Protein AF-A0A948DDU8-F1 (afdb_monomer_lite)

Sequence (267 aa):
MRKRMVPAMVVLLLLLLGVTWVLAGCGSTTSNKTISDAAEKQIAAANAALEDAKAKGVQVSEDDTKLITTAQGELDSAPVQALIDATIATARIEDDVKDAFAVAQGTYNTALGAAKTVIAAAPAGTDLVQANQSVANAEAKATAAKTIPDWYNATDGPIYWANLAAQQAASAANARAVALGQQQGVAQEAKAMSGYIGQVISGIDTWLKGKNYDPSTFTVGVTKVSQDGSTITAVAAPSQPMPGQPQVFTFIFTYKNGQFVITSSPQ

Secondary structure (DSSP, 8-state):
----PPPHHHHHHHHHHHHTSSS----HHHHHHHHHHHHHHHHHHHHHHHHHHHHTTPPPPHHHHHHHHHHHHHTTT-HHHHHHHHHHHHHHHHHHHHHHHHHHHHHHHHHHHHHHHHHHHSPTT---HHHHHHHHHHHHHHHH--SHHHHH-TTTSHHHHHHHHHHHHHHHHHHHHHHTT--SSTHHHHHHHHHHHHHHHHHHHHHHHHTT--GGGEEEEEEEE-TTSSEEEEEEEESS--TTS-SSEEEEEEEETTEEEEEE---

pLDDT: mean 73.28, std 17.52, range [26.73, 98.25]

Foldseek 3Di:
DPPPDPPVVLVVVVCVVVVPPPPDDDDPPVVLVVLLVLLVVLLVLLVVLVVVCVVQVFDDDPVLVVLSVVLVVCSNPPSVSSSSSSSSSNVRSVVSSVVLLVVLVLLLVQLLVLLVVLLVPADPPQDLPQLVVLSVQLVVQNVVRDHSCSSVVCPRHSSNSSNVSSLSSLVSSLVVCVVVVVPDDSVLLSVVVVVQVVQVLVQVCVVCVVVVHHLVQWDKAWRDADPVRQKTKMKIAGVDDDPPDDRIWIFIWGDDPSHTDGPDGTD

Radius of gyration: 25.45 Å; chains: 1; bounding box: 53×36×84 Å

Structure (mmCIF, N/CA/C/O backbone):
data_AF-A0A948DDU8-F1
#
_entry.id   AF-A0A948DDU8-F1
#
loop_
_atom_site.group_PDB
_atom_site.id
_atom_site.type_symbol
_atom_site.label_atom_id
_atom_site.label_alt_id
_atom_site.label_comp_id
_atom_site.label_asym_id
_atom_site.label_entity_id
_atom_site.label_seq_id
_atom_site.pdbx_PDB_ins_code
_atom_site.Cartn_x
_atom_site.Cartn_y
_atom_site.Cartn_z
_atom_site.occupancy
_atom_site.B_iso_or_equiv
_atom_site.auth_seq_id
_atom_site.auth_comp_id
_atom_site.auth_asym_id
_atom_site.auth_atom_id
_atom_site.pdbx_PDB_model_num
ATOM 1 N N . MET A 1 1 ? -3.396 -18.156 8.099 1.00 26.73 1 MET A N 1
ATOM 2 C CA . MET A 1 1 ? -3.987 -17.630 9.351 1.00 26.73 1 MET A CA 1
ATOM 3 C C . MET A 1 1 ? -2.865 -17.314 10.336 1.00 26.73 1 MET A C 1
ATOM 5 O O . MET A 1 1 ? -2.346 -18.224 10.970 1.00 26.73 1 MET A O 1
ATOM 9 N N . ARG A 1 2 ? -2.407 -16.057 10.409 1.00 27.36 2 ARG A N 1
ATOM 10 C CA . ARG A 1 2 ? -1.474 -15.644 11.470 1.00 27.36 2 ARG A CA 1
ATOM 11 C C . ARG A 1 2 ? -2.282 -15.475 12.758 1.00 27.36 2 ARG A C 1
ATOM 13 O O . ARG A 1 2 ? -3.314 -14.812 12.738 1.00 27.36 2 ARG A O 1
ATOM 20 N N . LYS A 1 3 ? -1.844 -16.111 13.849 1.00 27.34 3 LYS A N 1
ATOM 21 C CA . LYS A 1 3 ? -2.410 -15.910 15.191 1.00 27.34 3 LYS A CA 1
ATOM 22 C C . LYS A 1 3 ? -2.283 -14.424 15.538 1.00 27.34 3 LYS A C 1
ATOM 24 O O . LYS A 1 3 ? -1.175 -13.953 15.773 1.00 27.34 3 LYS A O 1
ATOM 29 N N . ARG A 1 4 ? -3.410 -13.707 15.543 1.00 38.66 4 ARG A N 1
ATOM 30 C CA . ARG A 1 4 ? -3.515 -12.337 16.054 1.00 38.66 4 ARG A CA 1
ATOM 31 C C . ARG A 1 4 ? -3.328 -12.415 17.573 1.00 38.66 4 ARG A C 1
ATOM 33 O O . ARG A 1 4 ? -4.229 -12.848 18.287 1.00 38.66 4 ARG A O 1
ATOM 40 N N . MET A 1 5 ? -2.117 -12.136 18.053 1.00 35.06 5 MET A N 1
ATOM 41 C CA . MET A 1 5 ? -1.844 -12.043 19.488 1.00 35.06 5 MET A CA 1
ATOM 42 C C . MET A 1 5 ? -2.395 -10.707 19.970 1.00 35.06 5 MET A C 1
ATOM 44 O O . MET A 1 5 ? -1.985 -9.667 19.467 1.00 35.06 5 MET A O 1
ATOM 48 N N . VAL A 1 6 ? -3.319 -10.741 20.931 1.00 40.69 6 VAL A N 1
ATOM 49 C CA . VAL A 1 6 ? -3.722 -9.544 21.677 1.00 40.69 6 VAL A CA 1
ATOM 50 C C . VAL A 1 6 ? -2.438 -8.918 22.243 1.00 40.69 6 VAL A C 1
ATOM 52 O O . VAL A 1 6 ? -1.716 -9.614 22.967 1.00 40.69 6 VAL A O 1
ATOM 55 N N . PRO A 1 7 ? -2.091 -7.666 21.890 1.00 38.22 7 PRO A N 1
ATOM 56 C CA . PRO A 1 7 ? -0.850 -7.062 22.345 1.00 38.22 7 PRO A CA 1
ATOM 57 C C . PRO A 1 7 ? -0.862 -6.996 23.873 1.00 38.22 7 PRO A C 1
ATOM 59 O O . PRO A 1 7 ? -1.861 -6.600 24.472 1.00 38.22 7 PRO A O 1
ATOM 62 N N . ALA A 1 8 ? 0.256 -7.335 24.519 1.00 37.97 8 ALA A N 1
ATOM 63 C CA . ALA A 1 8 ? 0.416 -7.281 25.977 1.00 37.97 8 ALA A CA 1
ATOM 64 C C . ALA A 1 8 ? 0.063 -5.904 26.595 1.00 37.97 8 ALA A C 1
ATOM 66 O O . ALA A 1 8 ? -0.205 -5.815 27.791 1.00 37.97 8 ALA A O 1
ATOM 67 N N . MET A 1 9 ? -0.014 -4.844 25.778 1.00 37.00 9 MET A N 1
ATOM 68 C CA . MET A 1 9 ? -0.553 -3.534 26.157 1.00 37.00 9 MET A CA 1
ATOM 69 C C . MET A 1 9 ? -2.030 -3.558 26.576 1.00 37.00 9 MET A C 1
ATOM 71 O O . MET A 1 9 ? -2.381 -2.825 27.493 1.00 37.00 9 MET A O 1
ATOM 75 N N . VAL A 1 10 ? -2.884 -4.396 25.977 1.00 45.81 10 VAL A N 1
ATOM 76 C CA . VAL A 1 10 ? -4.318 -4.491 26.331 1.00 45.81 10 VAL A CA 1
ATOM 77 C C . VAL A 1 10 ? -4.485 -5.030 27.754 1.00 45.81 10 VAL A C 1
ATOM 79 O O . VAL A 1 10 ? -5.278 -4.513 28.535 1.00 45.81 10 VAL A O 1
ATOM 82 N N . VAL A 1 11 ? -3.662 -6.015 28.131 1.00 45.28 11 VAL A N 1
ATOM 83 C CA . VAL A 1 11 ? -3.620 -6.569 29.494 1.00 45.28 11 VAL A CA 1
ATOM 84 C C . VAL A 1 11 ? -3.057 -5.545 30.484 1.00 45.28 11 VAL A C 1
ATOM 86 O O . VAL A 1 11 ? -3.557 -5.432 31.600 1.00 45.28 11 VAL A O 1
ATOM 89 N N . LEU A 1 12 ? -2.055 -4.758 30.076 1.00 39.69 12 LEU A N 1
ATOM 90 C CA . LEU A 1 12 ? -1.460 -3.720 30.920 1.00 39.69 12 LEU A CA 1
ATOM 91 C C . LEU A 1 12 ? -2.404 -2.523 31.140 1.00 39.69 12 LEU A C 1
ATOM 93 O O . LEU A 1 12 ? -2.444 -1.994 32.247 1.00 39.69 12 LEU A O 1
ATOM 97 N N . LEU A 1 13 ? -3.190 -2.122 30.133 1.00 43.53 13 LEU A N 1
ATOM 98 C CA . LEU A 1 13 ? -4.187 -1.051 30.250 1.00 43.53 13 LEU A CA 1
ATOM 99 C C . LEU A 1 13 ? -5.347 -1.471 31.169 1.00 43.53 13 LEU A C 1
ATOM 101 O O . LEU A 1 13 ? -5.749 -0.702 32.040 1.00 43.53 13 LEU A O 1
ATOM 105 N N . LEU A 1 14 ? -5.815 -2.719 31.038 1.00 48.38 14 LEU A N 1
ATOM 106 C CA . LEU A 1 14 ? -6.812 -3.320 31.934 1.00 48.38 14 LEU A CA 1
ATOM 107 C C . LEU A 1 14 ? -6.287 -3.451 33.376 1.00 48.38 14 LEU A C 1
ATOM 109 O O . LEU A 1 14 ? -7.030 -3.200 34.322 1.00 48.38 14 LEU A O 1
ATOM 113 N N . LEU A 1 15 ? -5.002 -3.775 33.563 1.00 43.66 15 LEU A N 1
ATOM 114 C CA . LEU A 1 15 ? -4.364 -3.810 34.886 1.00 43.66 15 LEU A CA 1
ATOM 115 C C . LEU A 1 15 ? -4.169 -2.406 35.480 1.00 43.66 15 LEU A C 1
ATOM 117 O O . LEU A 1 15 ? -4.433 -2.209 36.660 1.00 43.66 15 LEU A O 1
ATOM 121 N N . LEU A 1 16 ? -3.763 -1.408 34.695 1.00 42.34 16 LEU A N 1
ATOM 122 C CA . LEU A 1 16 ? -3.584 -0.032 35.183 1.00 42.34 16 LEU A CA 1
ATOM 123 C C . LEU A 1 16 ? -4.918 0.633 35.559 1.00 42.34 16 LEU A C 1
ATOM 125 O O . LEU A 1 16 ? -4.980 1.365 36.550 1.00 42.34 16 LEU A O 1
ATOM 129 N N . LEU A 1 17 ? -5.992 0.328 34.825 1.00 48.03 17 LEU A N 1
ATOM 130 C CA . LEU A 1 17 ? -7.351 0.758 35.164 1.00 48.03 17 LEU A CA 1
ATOM 131 C C . LEU A 1 17 ? -7.960 -0.059 36.319 1.00 48.03 17 LEU A C 1
ATOM 133 O O . LEU A 1 17 ? -8.777 0.476 37.058 1.00 48.03 17 LEU A O 1
ATOM 137 N N . GLY A 1 18 ? -7.544 -1.313 36.529 1.00 40.38 18 GLY A N 1
ATOM 138 C CA . GLY A 1 18 ? -8.016 -2.153 37.639 1.00 40.38 18 GLY A CA 1
ATOM 139 C C . GLY A 1 18 ? -7.301 -1.931 38.982 1.00 40.38 18 GLY A C 1
ATOM 140 O O . GLY A 1 18 ? -7.908 -2.105 40.037 1.00 40.38 18 GLY A O 1
ATOM 141 N N . VAL A 1 19 ? -6.023 -1.530 38.984 1.00 41.72 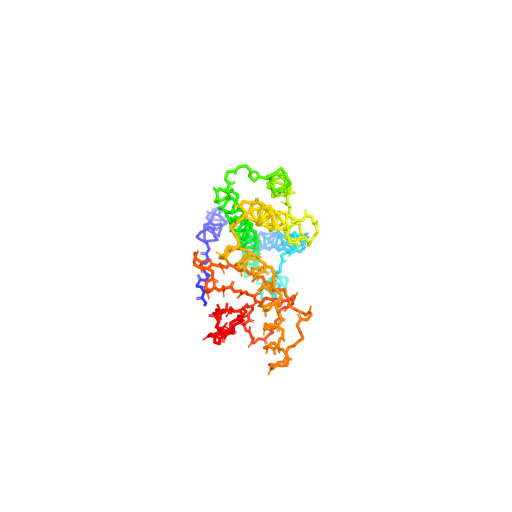19 VAL A N 1
ATOM 142 C CA . VAL A 1 19 ? -5.181 -1.505 40.204 1.00 41.72 19 VAL A CA 1
ATOM 143 C C . VAL A 1 19 ? -5.312 -0.204 41.016 1.00 41.72 19 VAL A C 1
ATOM 145 O O . VAL A 1 19 ? -4.942 -0.171 42.187 1.00 41.72 19 VAL A O 1
ATOM 148 N N . THR A 1 20 ? -5.910 0.858 40.469 1.00 42.50 20 THR A N 1
ATOM 149 C CA . THR A 1 20 ? -6.100 2.129 41.202 1.00 42.50 20 THR A CA 1
ATOM 150 C C . THR A 1 20 ? -7.362 2.193 42.081 1.00 42.50 20 THR A C 1
ATOM 152 O O . THR A 1 20 ? -7.519 3.161 42.820 1.00 42.50 20 THR A O 1
ATOM 155 N N . TRP A 1 21 ? -8.233 1.172 42.088 1.00 46.84 21 TRP A N 1
ATOM 156 C CA . TRP A 1 21 ? -9.603 1.307 42.629 1.00 46.84 21 TRP A CA 1
ATOM 157 C C . TRP A 1 21 ? -9.976 0.410 43.822 1.00 46.84 21 TRP A C 1
ATOM 159 O O . TRP A 1 21 ? -11.151 0.318 44.168 1.00 46.84 21 TRP A O 1
ATOM 169 N N . VAL A 1 22 ? -9.014 -0.225 44.504 1.00 39.38 22 VAL A N 1
ATOM 170 C CA . VAL A 1 22 ? -9.314 -1.108 45.661 1.00 39.38 22 VAL A CA 1
ATOM 171 C C . VAL A 1 22 ? -9.246 -0.387 47.025 1.00 39.38 22 VAL A C 1
ATOM 173 O O . VAL A 1 22 ? -9.534 -0.980 48.059 1.00 39.38 22 VAL A O 1
ATOM 176 N N . LEU A 1 23 ? -8.944 0.916 47.076 1.00 38.81 23 LEU A N 1
ATOM 177 C CA . LEU A 1 23 ? -8.782 1.656 48.341 1.00 38.81 23 LEU A CA 1
ATOM 178 C C . LEU A 1 23 ? -9.748 2.841 48.490 1.00 38.81 23 LEU A C 1
ATOM 180 O O . LEU A 1 23 ? -9.325 3.967 48.715 1.00 38.81 23 LEU A O 1
ATOM 184 N N . ALA A 1 24 ? -11.056 2.590 48.414 1.00 42.16 24 ALA A N 1
ATOM 185 C CA . ALA A 1 24 ? -12.055 3.404 49.114 1.00 42.16 24 ALA A CA 1
ATOM 186 C C . ALA A 1 24 ? -13.378 2.633 49.215 1.00 42.16 24 ALA A C 1
ATOM 188 O O . ALA A 1 24 ? -14.148 2.548 48.262 1.00 42.16 24 ALA A O 1
ATOM 189 N N . GLY A 1 25 ? -13.642 2.048 50.384 1.00 40.66 25 GLY A N 1
ATOM 190 C CA . GLY A 1 25 ? -14.919 1.412 50.680 1.00 40.66 25 GLY A CA 1
ATOM 191 C C . GLY A 1 25 ? -16.038 2.447 50.760 1.00 40.66 25 GLY A C 1
ATOM 192 O O . GLY A 1 25 ? -16.204 3.069 51.801 1.00 40.66 25 GLY A O 1
ATOM 193 N N . CYS A 1 26 ? -16.786 2.621 49.666 1.00 36.28 26 CYS A N 1
ATOM 194 C CA . CYS A 1 26 ? -18.165 3.119 49.623 1.00 36.28 26 CYS A CA 1
ATOM 195 C C . CYS A 1 26 ? -18.774 2.889 48.221 1.00 36.28 26 CYS A C 1
ATOM 197 O O . CYS A 1 26 ? -18.406 3.560 47.264 1.00 36.28 26 CYS A O 1
ATOM 199 N N . GLY A 1 27 ? -19.762 1.988 48.135 1.00 40.16 27 GLY A N 1
ATOM 200 C CA . GLY A 1 27 ? -20.816 1.994 47.111 1.00 40.16 27 GLY A CA 1
ATOM 201 C C . GLY A 1 27 ? -20.507 1.294 45.783 1.00 40.16 27 GLY A C 1
ATOM 202 O O . GLY A 1 27 ? -19.929 1.886 44.877 1.00 40.16 27 GLY A O 1
ATOM 203 N N . SER A 1 28 ? -21.034 0.079 45.607 1.00 49.81 28 SER A N 1
ATOM 204 C CA . SER A 1 28 ? -21.090 -0.645 44.322 1.00 49.81 28 SER A CA 1
ATOM 205 C C . SER A 1 28 ? -21.689 0.180 43.169 1.00 49.81 28 SER A C 1
ATOM 207 O O . SER A 1 28 ? -21.378 -0.063 42.005 1.00 49.81 28 SER A O 1
ATOM 209 N N . THR A 1 29 ? -22.500 1.193 43.476 1.00 50.84 29 THR A N 1
ATOM 210 C CA . THR A 1 29 ? -23.097 2.132 42.518 1.00 50.84 29 THR A CA 1
ATOM 211 C C . THR A 1 29 ? -22.090 3.120 41.920 1.00 50.84 29 THR A C 1
ATOM 213 O O . THR A 1 29 ? -22.189 3.444 40.739 1.00 50.84 29 THR A O 1
ATOM 216 N N . THR A 1 30 ? -21.102 3.578 42.696 1.00 53.19 30 THR A N 1
ATOM 217 C CA . THR A 1 30 ? -20.062 4.506 42.218 1.00 53.19 30 THR A CA 1
ATOM 218 C C . THR A 1 30 ? -19.080 3.777 41.306 1.00 53.19 30 THR A C 1
ATOM 220 O O . THR A 1 30 ? -18.740 4.282 40.243 1.00 53.19 30 THR A O 1
ATOM 223 N N . SER A 1 31 ? -18.691 2.549 41.667 1.00 59.47 31 SER A N 1
ATOM 224 C CA . SER A 1 31 ? -17.803 1.715 40.849 1.00 59.47 31 SER A CA 1
ATOM 225 C C . SER A 1 31 ? -18.418 1.353 39.496 1.00 59.47 31 SER A C 1
ATOM 227 O O . SER A 1 31 ? -17.723 1.406 38.487 1.00 59.47 31 SER A O 1
ATOM 229 N N . ASN A 1 32 ? -19.718 1.035 39.451 1.00 62.69 32 ASN A N 1
ATOM 230 C CA . ASN A 1 32 ? -20.383 0.682 38.194 1.00 62.69 32 ASN A CA 1
ATOM 231 C C . ASN A 1 32 ? -20.504 1.891 37.251 1.00 62.69 32 ASN A C 1
ATOM 233 O O . ASN A 1 32 ? -20.229 1.771 36.063 1.00 62.69 32 ASN A O 1
ATOM 237 N N . LYS A 1 33 ? -20.813 3.078 37.796 1.00 75.62 33 LYS A N 1
ATOM 238 C CA . LYS A 1 33 ? -20.852 4.331 37.028 1.00 75.62 33 LYS A CA 1
ATOM 239 C C . LYS A 1 33 ? -19.487 4.680 36.426 1.00 75.62 33 LYS A C 1
ATOM 241 O O . LYS A 1 33 ? -19.411 4.990 35.246 1.00 75.62 33 LYS A O 1
ATOM 246 N N . THR A 1 34 ? -18.408 4.551 37.198 1.00 80.56 34 THR A N 1
ATOM 247 C CA . THR A 1 34 ? -17.045 4.813 36.707 1.00 80.56 34 THR A CA 1
ATOM 248 C C . THR A 1 34 ? -16.636 3.871 35.568 1.00 80.56 34 THR A C 1
ATOM 250 O O . THR A 1 34 ? -15.960 4.298 34.634 1.00 80.56 34 THR A O 1
ATOM 253 N N . ILE A 1 35 ? -17.030 2.593 35.624 1.00 81.44 35 ILE A N 1
ATOM 254 C CA . ILE A 1 35 ? -16.730 1.627 34.554 1.00 81.44 35 ILE A CA 1
ATOM 255 C C . ILE A 1 35 ? -17.554 1.944 33.302 1.00 81.44 35 ILE A C 1
ATOM 257 O O . ILE A 1 35 ? -16.991 1.921 32.211 1.00 81.44 35 ILE A O 1
ATOM 261 N N . SER A 1 36 ? -18.837 2.290 33.443 1.00 85.31 36 SER A N 1
ATOM 262 C CA . SER A 1 36 ? -19.659 2.750 32.315 1.00 85.31 36 SER A CA 1
ATOM 263 C C . SER A 1 36 ? -19.072 4.002 31.654 1.00 85.31 36 SER A C 1
ATOM 265 O O . SER A 1 36 ? -18.931 4.018 30.436 1.00 85.31 36 SER A O 1
ATOM 267 N N . ASP A 1 37 ? -18.625 4.996 32.429 1.00 87.94 37 ASP A N 1
ATOM 268 C CA . ASP A 1 37 ? -17.991 6.209 31.886 1.00 87.94 37 ASP A CA 1
ATOM 269 C C . ASP A 1 37 ? -16.680 5.876 31.127 1.00 87.94 37 ASP A C 1
ATOM 271 O O . ASP A 1 37 ? -16.374 6.450 30.076 1.00 87.94 37 ASP A O 1
ATOM 275 N N . ALA A 1 38 ? -15.890 4.917 31.631 1.00 87.94 38 ALA A N 1
ATOM 276 C CA . ALA A 1 38 ? -14.683 4.440 30.953 1.00 87.94 38 ALA A CA 1
ATOM 277 C C . ALA A 1 38 ? -15.004 3.670 29.661 1.00 87.94 38 ALA A C 1
ATOM 279 O O . ALA A 1 38 ? -14.333 3.873 28.644 1.00 87.94 38 ALA A O 1
ATOM 280 N N . ALA A 1 39 ? -16.029 2.814 29.690 1.00 90.62 39 ALA A N 1
ATOM 281 C CA . ALA A 1 39 ? -16.516 2.078 28.529 1.00 90.62 39 ALA A CA 1
ATOM 282 C C . ALA A 1 39 ? -17.028 3.035 27.445 1.00 90.62 39 ALA A C 1
ATOM 284 O O . ALA A 1 39 ? -16.621 2.914 26.293 1.00 90.62 39 ALA A O 1
ATOM 285 N N . GLU A 1 40 ? -17.827 4.040 27.811 1.00 94.56 40 GLU A N 1
ATOM 286 C CA . GLU A 1 40 ? -18.336 5.064 26.893 1.00 94.56 40 GLU A CA 1
ATOM 287 C C . GLU A 1 40 ? -17.190 5.813 26.199 1.00 94.56 40 GLU A C 1
ATOM 289 O O . GLU A 1 40 ? -17.163 5.937 24.970 1.00 94.56 40 GLU A O 1
ATOM 294 N N . LYS A 1 41 ? -16.175 6.235 26.966 1.00 93.62 41 LYS A N 1
ATOM 295 C CA . LYS A 1 41 ? -14.978 6.878 26.410 1.00 93.62 41 LYS A CA 1
ATOM 296 C C . LYS A 1 41 ? -14.231 5.963 25.437 1.00 93.62 41 LYS A C 1
ATOM 298 O O . LYS A 1 41 ? -13.766 6.431 24.396 1.00 93.62 41 LYS A O 1
ATOM 303 N N . GLN A 1 42 ? -14.104 4.676 25.757 1.00 94.50 42 GLN A N 1
ATOM 304 C CA . GLN A 1 42 ? -13.405 3.728 24.893 1.00 94.50 42 GLN A CA 1
ATOM 305 C C . GLN A 1 42 ? -14.205 3.398 23.627 1.00 94.50 42 GLN A C 1
ATOM 307 O O . GLN A 1 42 ? -13.621 3.294 22.551 1.00 94.50 42 GLN A O 1
ATOM 312 N N . ILE A 1 43 ? -15.533 3.306 23.716 1.00 95.56 43 ILE A N 1
ATOM 313 C CA . ILE A 1 43 ? -16.424 3.161 22.557 1.00 95.56 43 ILE A CA 1
ATOM 314 C C . ILE A 1 43 ? -16.283 4.374 21.630 1.00 95.56 43 ILE A C 1
ATOM 316 O O . ILE A 1 43 ? -16.167 4.213 20.413 1.00 95.56 43 ILE A O 1
ATOM 320 N N . ALA A 1 44 ? -16.231 5.589 22.186 1.00 96.25 44 ALA A N 1
ATOM 321 C CA . ALA A 1 44 ? -15.981 6.799 21.406 1.00 96.25 44 ALA A CA 1
ATOM 322 C C . ALA A 1 44 ? -14.608 6.759 20.707 1.00 96.25 44 ALA A C 1
ATOM 324 O O . ALA A 1 44 ? -14.511 7.110 19.531 1.00 96.25 44 ALA A O 1
ATOM 325 N N . ALA A 1 45 ? -13.565 6.273 21.388 1.00 94.00 45 ALA A N 1
ATOM 326 C CA . ALA A 1 45 ? -12.242 6.083 20.792 1.00 94.00 45 ALA A CA 1
ATOM 327 C C . ALA A 1 45 ? -12.247 5.031 19.668 1.00 94.00 45 ALA A C 1
ATOM 329 O O . ALA A 1 45 ? -11.644 5.257 18.622 1.00 94.00 45 ALA A O 1
ATOM 330 N N . ALA A 1 46 ? -12.958 3.913 19.841 1.00 94.75 46 ALA A N 1
ATOM 331 C CA . ALA A 1 46 ? -13.094 2.883 18.814 1.00 94.75 46 ALA A CA 1
ATOM 332 C C . ALA A 1 46 ? -13.830 3.401 17.567 1.00 94.75 46 ALA A C 1
ATOM 334 O O . ALA A 1 46 ? -13.374 3.170 16.448 1.00 94.75 46 ALA A O 1
ATOM 335 N N . ASN A 1 47 ? -14.909 4.169 17.748 1.00 96.88 47 ASN A N 1
ATOM 336 C CA . ASN A 1 47 ? -15.596 4.852 16.649 1.00 96.88 47 ASN A CA 1
ATOM 337 C C . ASN A 1 47 ? -14.678 5.859 15.937 1.00 96.88 47 ASN A C 1
ATOM 339 O O . ASN A 1 47 ? -14.642 5.897 14.710 1.00 96.88 47 ASN A O 1
ATOM 343 N N . ALA A 1 48 ? -13.905 6.650 16.686 1.00 96.44 48 ALA A N 1
ATOM 344 C CA . ALA A 1 48 ? -12.956 7.596 16.101 1.00 96.44 48 ALA A CA 1
ATOM 345 C C . ALA A 1 48 ? -11.851 6.885 15.301 1.00 96.44 48 ALA A C 1
ATOM 347 O O . ALA A 1 48 ? -11.519 7.325 14.203 1.00 96.44 48 ALA A O 1
ATOM 348 N N . ALA A 1 49 ? -11.321 5.768 15.812 1.00 92.69 49 ALA A N 1
ATOM 349 C CA . ALA A 1 49 ? -10.344 4.943 15.104 1.00 92.69 49 ALA A CA 1
ATOM 350 C C . ALA A 1 49 ? -10.930 4.343 13.815 1.00 92.69 49 ALA A C 1
ATOM 352 O O . ALA A 1 49 ? -10.263 4.340 12.783 1.00 92.69 49 ALA A O 1
ATOM 353 N N . LEU A 1 50 ? -12.185 3.878 13.851 1.00 92.00 50 LEU A N 1
ATOM 354 C CA . LEU A 1 50 ? -12.890 3.368 12.674 1.00 92.00 50 LEU A CA 1
ATOM 355 C C . LEU A 1 50 ? -13.041 4.446 11.591 1.00 92.00 50 LEU A C 1
ATOM 357 O O . LEU A 1 50 ? -12.762 4.187 10.420 1.00 92.00 50 LEU A O 1
ATOM 361 N N . GLU A 1 51 ? -13.466 5.651 11.966 1.00 94.25 51 GLU A N 1
ATOM 362 C CA . GLU A 1 51 ? -13.620 6.761 11.020 1.00 94.25 51 GLU A CA 1
ATOM 363 C C . GLU A 1 51 ? -12.272 7.246 10.468 1.00 94.25 51 GLU A C 1
ATOM 365 O O . GLU A 1 51 ? -12.154 7.490 9.267 1.00 94.25 51 GLU A O 1
ATOM 370 N N . ASP A 1 52 ? -11.228 7.309 11.298 1.00 92.00 52 ASP A N 1
ATOM 371 C CA . ASP A 1 52 ? -9.866 7.623 10.851 1.00 92.00 52 ASP A CA 1
ATOM 372 C C . ASP A 1 52 ? -9.316 6.560 9.880 1.00 92.00 52 ASP A C 1
ATOM 374 O O . ASP A 1 52 ? -8.754 6.905 8.836 1.00 92.00 52 ASP A O 1
ATOM 378 N N . ALA A 1 53 ? -9.537 5.270 10.154 1.00 83.69 53 ALA A N 1
ATOM 379 C CA . ALA A 1 53 ? -9.155 4.184 9.253 1.00 83.69 53 ALA A CA 1
ATOM 380 C C . ALA A 1 53 ? -9.861 4.302 7.891 1.00 83.69 53 ALA A C 1
ATOM 382 O O . ALA A 1 53 ? -9.201 4.243 6.848 1.00 83.69 53 ALA A O 1
ATOM 383 N N . LYS A 1 54 ? -11.176 4.567 7.886 1.00 85.19 54 LYS A N 1
ATOM 384 C CA . LYS A 1 54 ? -11.942 4.821 6.653 1.00 85.19 54 LYS A CA 1
ATOM 385 C C . LYS A 1 54 ? -11.420 6.041 5.899 1.00 85.19 54 LYS A C 1
ATOM 387 O O . LYS A 1 54 ? -11.230 5.964 4.686 1.00 85.19 54 LYS A O 1
ATOM 392 N N . ALA A 1 55 ? -11.140 7.142 6.597 1.00 85.81 55 ALA A N 1
ATOM 393 C CA . ALA A 1 55 ? -10.582 8.353 5.995 1.00 85.81 55 ALA A CA 1
ATOM 394 C C . ALA A 1 55 ? -9.203 8.103 5.358 1.00 85.81 55 ALA A C 1
ATOM 396 O O . ALA A 1 55 ? -8.867 8.706 4.339 1.00 85.81 55 ALA A O 1
ATOM 397 N N . LYS A 1 56 ? -8.422 7.167 5.911 1.00 81.19 56 LYS A N 1
ATOM 398 C CA . LYS A 1 56 ? -7.147 6.705 5.342 1.00 81.19 56 LYS A CA 1
ATOM 399 C C . LYS A 1 56 ? -7.305 5.682 4.212 1.00 81.19 56 LYS A C 1
ATOM 401 O O . LYS A 1 56 ? -6.296 5.276 3.635 1.00 81.19 56 LYS A O 1
ATOM 406 N N . GLY A 1 57 ? -8.529 5.278 3.874 1.00 73.69 57 GLY A N 1
ATOM 407 C CA . GLY A 1 57 ? -8.812 4.254 2.867 1.00 73.69 57 GLY A CA 1
ATOM 408 C C . GLY A 1 57 ? -8.425 2.842 3.311 1.00 73.69 57 GLY A C 1
ATOM 409 O O . GLY A 1 57 ? -8.146 1.993 2.467 1.00 73.69 57 GLY A O 1
ATOM 410 N N . VAL A 1 58 ? -8.363 2.598 4.622 1.00 72.38 58 VAL A N 1
ATOM 411 C CA . VAL A 1 58 ? -8.092 1.280 5.202 1.00 72.38 58 VAL A CA 1
ATOM 412 C C . VAL A 1 58 ? -9.411 0.548 5.400 1.00 72.38 58 VAL A C 1
ATOM 414 O O . VAL A 1 58 ? -10.358 1.071 5.989 1.00 72.38 58 VAL A O 1
ATOM 417 N N . GLN A 1 59 ? -9.465 -0.686 4.913 1.00 75.69 59 GLN A N 1
ATOM 418 C CA . GLN A 1 59 ? -10.603 -1.557 5.133 1.00 75.69 59 GLN A CA 1
ATOM 419 C C . GLN A 1 59 ? -10.526 -2.193 6.519 1.00 75.69 59 GLN A C 1
ATOM 421 O O . GLN A 1 59 ? -9.629 -2.982 6.796 1.00 75.69 59 GLN A O 1
ATOM 426 N N . VAL A 1 60 ? -11.508 -1.874 7.355 1.00 75.00 60 VAL A N 1
ATOM 427 C CA . VAL A 1 60 ? -11.693 -2.494 8.668 1.00 75.00 60 VAL A CA 1
ATOM 428 C C . VAL A 1 60 ? -12.596 -3.720 8.537 1.00 75.00 60 VAL A C 1
ATOM 430 O O . VAL A 1 60 ? -13.568 -3.705 7.778 1.00 75.00 60 VAL A O 1
ATOM 433 N N . SER A 1 61 ? -12.282 -4.781 9.282 1.00 80.50 61 SER A N 1
ATOM 434 C CA . SER A 1 61 ? -13.105 -5.992 9.334 1.00 80.50 61 SER A CA 1
ATOM 435 C C . SER A 1 61 ? -14.527 -5.708 9.838 1.00 80.50 61 SER A C 1
ATOM 437 O O . SER A 1 61 ? -14.738 -4.944 10.786 1.00 80.50 61 SER A O 1
ATOM 439 N N . GLU A 1 62 ? -15.517 -6.399 9.265 1.00 82.50 62 GLU A N 1
ATOM 440 C CA . GLU A 1 62 ? -16.883 -6.395 9.801 1.00 82.50 62 GLU A CA 1
ATOM 441 C C . GLU A 1 62 ? -16.932 -6.876 11.255 1.00 82.50 62 GLU A C 1
ATOM 443 O O . GLU A 1 62 ? -17.767 -6.402 12.021 1.00 82.50 62 GLU A O 1
ATOM 448 N N . ASP A 1 63 ? -16.043 -7.791 11.649 1.00 80.44 63 ASP A N 1
ATOM 449 C CA . ASP A 1 63 ? -15.994 -8.319 13.016 1.00 80.44 63 ASP A CA 1
ATOM 450 C C . ASP A 1 63 ? -15.601 -7.237 14.027 1.00 80.44 63 ASP A C 1
ATOM 452 O O . ASP A 1 63 ? -16.160 -7.179 15.120 1.00 80.44 63 ASP A O 1
ATOM 456 N N . ASP A 1 64 ? -14.687 -6.342 13.651 1.00 80.06 64 ASP A N 1
ATOM 457 C CA . ASP A 1 64 ? -14.235 -5.261 14.529 1.00 80.06 64 ASP A CA 1
ATOM 458 C C . ASP A 1 64 ? -15.278 -4.135 14.594 1.00 80.06 64 ASP A C 1
ATOM 460 O O . ASP A 1 64 ? -15.489 -3.544 15.650 1.00 80.06 64 ASP A O 1
ATOM 464 N N . THR A 1 65 ? -16.035 -3.924 13.511 1.00 88.25 65 THR A N 1
ATOM 465 C CA . THR A 1 65 ? -17.224 -3.052 13.531 1.00 88.25 65 THR A CA 1
ATOM 466 C C . THR A 1 65 ? -18.323 -3.632 14.428 1.00 88.25 65 THR A C 1
ATOM 468 O O . THR A 1 65 ? -18.905 -2.912 15.239 1.00 88.25 65 THR A O 1
ATOM 471 N N . LYS A 1 66 ? -18.580 -4.946 14.337 1.00 91.56 66 LYS A N 1
ATOM 472 C CA . LYS A 1 66 ? -19.555 -5.646 15.189 1.00 91.56 66 LYS A CA 1
ATOM 473 C C . LYS A 1 66 ? -19.164 -5.588 16.661 1.00 91.56 66 LYS A C 1
ATOM 475 O O . LYS A 1 66 ? -20.044 -5.372 17.480 1.00 91.56 66 LYS A O 1
ATOM 480 N N . LEU A 1 67 ? -17.877 -5.707 16.998 1.00 88.44 67 LEU A N 1
ATOM 481 C CA . LEU A 1 67 ? -17.395 -5.551 18.377 1.00 88.44 67 LEU A CA 1
ATOM 482 C C . LEU A 1 67 ? -17.740 -4.174 18.963 1.00 88.44 67 LEU A C 1
ATOM 484 O O . LEU A 1 67 ? -18.165 -4.094 20.112 1.00 88.44 67 LEU A O 1
ATOM 488 N N . ILE A 1 68 ? -17.630 -3.100 18.175 1.00 94.25 68 ILE A N 1
ATOM 489 C CA . ILE A 1 68 ? -18.032 -1.754 18.618 1.00 94.25 68 ILE A CA 1
ATOM 490 C C . ILE A 1 68 ? -19.546 -1.691 18.857 1.00 94.25 68 ILE A C 1
ATOM 492 O O . ILE A 1 68 ? -19.988 -1.138 19.863 1.00 94.25 68 ILE A O 1
ATOM 496 N N . THR A 1 69 ? -20.350 -2.269 17.960 1.00 95.94 69 THR A N 1
ATOM 497 C CA . THR A 1 69 ? -21.813 -2.319 18.120 1.00 95.94 69 THR A CA 1
ATOM 498 C C . THR A 1 69 ? -22.234 -3.160 19.327 1.00 95.94 69 THR A C 1
ATOM 500 O O . THR A 1 69 ? -23.130 -2.755 20.066 1.00 95.94 69 THR A O 1
ATOM 503 N N . THR A 1 70 ? -21.578 -4.297 19.568 1.00 94.44 70 THR A N 1
ATOM 504 C CA . THR A 1 70 ? -21.794 -5.118 20.767 1.00 94.44 70 THR A CA 1
ATOM 505 C C . THR A 1 70 ? -21.471 -4.317 22.024 1.00 94.44 70 THR A C 1
ATOM 507 O O . THR A 1 70 ? -22.323 -4.208 22.902 1.00 94.44 70 THR A O 1
ATOM 510 N N . ALA A 1 71 ? -20.312 -3.652 22.065 1.00 93.69 71 ALA A N 1
ATOM 511 C CA . ALA A 1 71 ? -19.926 -2.811 23.193 1.00 93.69 71 ALA A CA 1
ATOM 512 C C . ALA A 1 71 ? -20.947 -1.695 23.480 1.00 93.69 71 ALA A C 1
ATOM 514 O O . ALA A 1 71 ? -21.247 -1.410 24.635 1.00 93.69 71 ALA A O 1
ATOM 515 N N . GLN A 1 72 ? -21.524 -1.088 22.439 1.00 95.69 72 GLN A N 1
ATOM 516 C CA . GLN A 1 72 ? -22.595 -0.095 22.583 1.00 95.69 72 GLN A CA 1
ATOM 517 C C . GLN A 1 72 ? -23.867 -0.692 23.192 1.00 95.69 72 GLN A C 1
ATOM 519 O O . GLN A 1 72 ? -24.458 -0.083 24.080 1.00 95.69 72 GLN A O 1
ATOM 524 N N . GLY A 1 73 ? -24.285 -1.876 22.734 1.00 94.06 73 GLY A N 1
ATOM 525 C CA . GLY A 1 73 ? -25.464 -2.566 23.265 1.00 94.06 73 GLY A CA 1
ATOM 526 C C . GLY A 1 73 ? -25.290 -3.051 24.706 1.00 94.06 73 GLY A C 1
ATOM 527 O O . GLY A 1 73 ? -26.269 -3.164 25.439 1.00 94.06 73 GLY A O 1
ATOM 528 N N . GLU A 1 74 ? -24.051 -3.306 25.120 1.00 92.44 74 GLU A N 1
ATOM 529 C CA . GLU A 1 74 ? -23.705 -3.814 26.448 1.00 92.44 74 GLU A CA 1
ATOM 530 C C . GLU A 1 74 ? -23.351 -2.722 27.466 1.00 92.44 74 GLU A C 1
ATOM 532 O O . GLU A 1 74 ? -23.151 -3.041 28.638 1.00 92.44 74 GLU A O 1
ATOM 537 N N . LEU A 1 75 ? -23.294 -1.448 27.062 1.00 90.75 75 LEU A N 1
ATOM 538 C CA . LEU A 1 75 ? -22.816 -0.344 27.904 1.00 90.75 75 LEU A CA 1
ATOM 539 C C . LEU A 1 75 ? -23.526 -0.268 29.267 1.00 90.75 75 LEU A C 1
ATOM 541 O O . LEU A 1 75 ? -22.876 -0.069 30.295 1.00 90.75 75 LEU A O 1
ATOM 545 N N . ASP A 1 76 ? -24.843 -0.474 29.282 1.00 87.62 76 ASP A N 1
ATOM 546 C CA . ASP A 1 76 ? -25.655 -0.382 30.500 1.00 87.62 76 ASP A CA 1
ATOM 547 C C . ASP A 1 76 ? -25.769 -1.721 31.249 1.00 87.62 76 ASP A C 1
ATOM 549 O O . 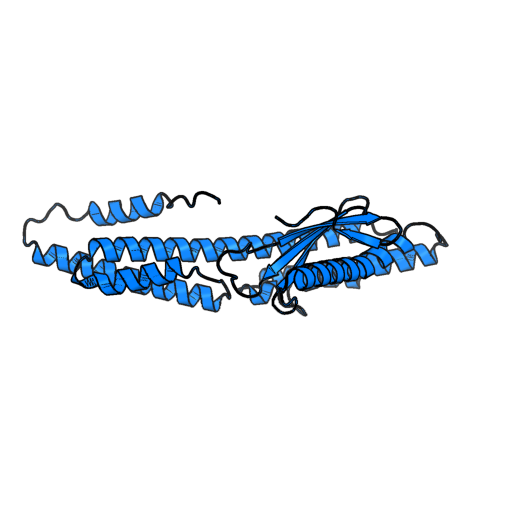ASP A 1 76 ? -25.865 -1.749 32.478 1.00 87.62 76 ASP A O 1
ATOM 553 N N . SER A 1 77 ? -25.770 -2.847 30.526 1.00 89.88 77 SER A N 1
ATOM 554 C CA . SER A 1 77 ? -26.014 -4.181 31.096 1.00 89.88 77 SER A CA 1
ATOM 555 C C . SER A 1 77 ? -24.743 -4.924 31.511 1.00 89.88 77 SER A C 1
ATOM 557 O O . SER A 1 77 ? -24.789 -5.760 32.414 1.00 89.88 77 SER A O 1
ATOM 559 N N . ALA A 1 78 ? -23.620 -4.649 30.849 1.00 89.06 78 ALA A N 1
ATOM 560 C CA . ALA A 1 78 ? -22.330 -5.300 31.050 1.00 89.06 78 ALA A CA 1
ATOM 561 C C . ALA A 1 78 ? -21.159 -4.335 30.736 1.00 89.06 78 ALA A C 1
ATOM 563 O O . ALA A 1 78 ? -20.350 -4.607 29.847 1.00 89.06 78 ALA A O 1
ATOM 564 N N . PRO A 1 79 ? -20.998 -3.229 31.492 1.00 85.31 79 PRO A N 1
ATOM 565 C CA . PRO A 1 79 ? -20.036 -2.165 31.170 1.00 85.31 79 PRO A CA 1
ATOM 566 C C . PRO A 1 79 ? -18.571 -2.628 31.140 1.00 85.31 79 PRO A C 1
ATOM 568 O O . PRO A 1 79 ? -17.758 -2.085 30.395 1.00 85.31 79 PRO A O 1
ATOM 571 N N . VAL A 1 80 ? -18.215 -3.666 31.908 1.00 86.12 80 VAL A N 1
ATOM 572 C CA . VAL A 1 80 ? -16.878 -4.284 31.839 1.00 86.12 80 VAL A CA 1
ATOM 573 C C . VAL A 1 80 ? -16.652 -4.970 30.489 1.00 86.12 80 VAL A C 1
ATOM 575 O O . VAL A 1 80 ? -15.573 -4.834 29.917 1.00 86.12 80 VAL A O 1
ATOM 578 N N . GLN A 1 81 ? -17.653 -5.689 29.971 1.00 88.06 81 GLN A N 1
ATOM 579 C CA . GLN A 1 81 ? -17.551 -6.365 28.677 1.00 88.06 81 GLN A CA 1
ATOM 580 C C . GLN A 1 81 ? -17.524 -5.342 27.538 1.00 88.06 81 GLN A C 1
ATOM 582 O O . GLN A 1 81 ? -16.643 -5.416 26.686 1.00 88.06 81 GLN A O 1
ATOM 587 N N . ALA A 1 82 ? -18.366 -4.308 27.618 1.00 88.12 82 ALA A N 1
ATOM 588 C CA . ALA A 1 82 ? -18.343 -3.184 26.690 1.00 88.12 82 ALA A CA 1
ATOM 589 C C . ALA A 1 82 ? -16.961 -2.510 26.614 1.00 88.12 82 ALA A C 1
ATOM 591 O O . ALA A 1 82 ? -16.445 -2.251 25.525 1.00 88.12 82 ALA A O 1
ATOM 592 N N . LEU A 1 83 ? -16.318 -2.276 27.764 1.00 88.25 83 LEU A N 1
ATOM 593 C CA . LEU A 1 83 ? -14.962 -1.727 27.813 1.00 88.25 83 LEU A CA 1
ATOM 594 C C . LEU A 1 83 ? -13.937 -2.654 27.138 1.00 88.25 83 LEU A C 1
ATOM 596 O O . LEU A 1 83 ? -13.075 -2.178 26.393 1.00 88.25 83 LEU A O 1
ATOM 600 N N . ILE A 1 84 ? -14.012 -3.965 27.388 1.00 87.44 84 ILE A N 1
ATOM 601 C CA . ILE A 1 84 ? -13.111 -4.960 26.787 1.00 87.44 84 ILE A CA 1
ATOM 602 C C . ILE A 1 84 ? -13.286 -4.991 25.267 1.00 87.44 84 ILE A C 1
ATOM 604 O O . ILE A 1 84 ? -12.297 -4.863 24.540 1.00 87.44 84 ILE A O 1
ATOM 608 N N . ASP A 1 85 ? -14.521 -5.106 24.789 1.00 88.44 85 ASP A N 1
ATOM 609 C CA . ASP A 1 85 ? -14.833 -5.223 23.366 1.00 88.44 85 ASP A CA 1
ATOM 610 C C . ASP A 1 85 ? -14.429 -3.961 22.599 1.00 88.44 85 ASP A C 1
ATOM 612 O O . ASP A 1 85 ? -13.766 -4.055 21.562 1.00 88.44 85 ASP A O 1
ATOM 616 N N . ALA A 1 86 ? -14.713 -2.776 23.153 1.00 89.06 86 ALA A N 1
ATOM 617 C CA . ALA A 1 86 ? -14.276 -1.510 22.574 1.00 89.06 86 ALA A CA 1
ATOM 618 C C . ALA A 1 86 ? -12.744 -1.394 22.530 1.00 89.06 86 ALA A C 1
ATOM 620 O O . ALA A 1 86 ? -12.188 -0.962 21.523 1.00 89.06 86 ALA A O 1
ATOM 621 N N . THR A 1 87 ? -12.042 -1.829 23.584 1.00 88.75 87 THR A N 1
ATOM 622 C CA . THR A 1 87 ? -10.567 -1.820 23.620 1.00 88.75 87 THR A CA 1
ATOM 623 C C . THR A 1 87 ? -9.975 -2.751 22.561 1.00 88.75 87 THR A C 1
ATOM 625 O O . THR A 1 87 ? -9.031 -2.379 21.860 1.00 88.75 87 THR A O 1
ATOM 628 N N . ILE A 1 88 ? -10.528 -3.961 22.428 1.00 85.88 88 ILE A N 1
ATOM 629 C CA . ILE A 1 88 ? -10.096 -4.936 21.421 1.00 85.88 88 ILE A CA 1
ATOM 630 C C . ILE A 1 88 ? -10.327 -4.376 20.017 1.00 85.88 88 ILE A C 1
ATOM 632 O O . ILE A 1 88 ? -9.423 -4.464 19.184 1.00 85.88 88 ILE A O 1
ATOM 636 N N . ALA A 1 89 ? -11.497 -3.787 19.763 1.00 86.06 89 ALA A N 1
ATOM 637 C CA . ALA A 1 89 ? -11.813 -3.184 18.475 1.00 86.06 89 ALA A CA 1
ATOM 638 C C . ALA A 1 89 ? -10.836 -2.052 18.126 1.00 86.06 89 ALA A C 1
ATOM 640 O O . ALA A 1 89 ? -10.257 -2.074 17.042 1.00 86.06 89 ALA A O 1
ATOM 641 N N . THR A 1 90 ? -10.574 -1.117 19.051 1.00 89.75 90 THR A N 1
ATOM 642 C CA . THR A 1 90 ? -9.603 -0.030 18.827 1.00 89.75 90 THR A CA 1
ATOM 643 C C . THR A 1 90 ? -8.228 -0.575 18.444 1.00 89.75 90 THR A C 1
ATOM 645 O O . THR A 1 90 ? -7.680 -0.181 17.418 1.00 89.75 90 THR A O 1
ATOM 648 N N . ALA A 1 91 ? -7.690 -1.520 19.222 1.00 83.00 91 ALA A N 1
ATOM 649 C CA . ALA A 1 91 ? -6.357 -2.068 18.975 1.00 83.00 91 ALA A CA 1
ATOM 650 C C . ALA A 1 91 ? -6.256 -2.772 17.612 1.00 83.00 91 ALA A C 1
ATOM 652 O O . ALA A 1 91 ? -5.262 -2.622 16.906 1.00 83.00 91 ALA A O 1
ATOM 653 N N . ARG A 1 92 ? -7.294 -3.523 17.225 1.00 83.81 92 ARG A N 1
ATOM 654 C CA . ARG A 1 92 ? -7.321 -4.220 15.933 1.00 83.81 92 ARG A CA 1
ATOM 655 C C . ARG A 1 92 ? -7.414 -3.261 14.757 1.00 83.81 92 ARG A C 1
ATOM 657 O O . ARG A 1 92 ? -6.695 -3.455 13.787 1.00 83.81 92 ARG A O 1
ATOM 664 N N . ILE A 1 93 ? -8.229 -2.214 14.867 1.00 83.44 93 ILE A N 1
ATOM 665 C CA . ILE A 1 93 ? -8.339 -1.181 13.832 1.00 83.44 93 ILE A CA 1
ATOM 666 C C . ILE A 1 93 ? -6.997 -0.468 13.643 1.00 83.44 93 ILE A C 1
ATOM 668 O O . ILE A 1 93 ? -6.549 -0.276 12.515 1.00 83.44 93 ILE A O 1
ATOM 672 N N . GLU A 1 94 ? -6.324 -0.104 14.735 1.00 86.50 94 GLU A N 1
ATOM 673 C CA . GLU A 1 94 ? -5.001 0.519 14.662 1.00 86.50 94 GLU A CA 1
ATOM 674 C C . GLU A 1 94 ? -3.955 -0.397 14.015 1.00 86.50 94 GLU A C 1
ATOM 676 O O . GLU A 1 94 ? -3.106 0.079 13.257 1.00 86.50 94 GLU A O 1
ATOM 681 N N . ASP A 1 95 ? -3.999 -1.699 14.301 1.00 81.44 95 ASP A N 1
ATOM 682 C CA . ASP A 1 95 ? -3.104 -2.674 13.680 1.00 81.44 95 ASP A CA 1
ATOM 683 C C . ASP A 1 95 ? -3.433 -2.893 12.196 1.00 81.44 95 ASP A C 1
ATOM 685 O O . ASP A 1 95 ? -2.509 -2.900 11.384 1.00 81.44 95 ASP A O 1
ATOM 689 N N . ASP A 1 96 ? -4.712 -2.954 11.810 1.00 77.69 96 ASP A N 1
ATOM 690 C CA . ASP A 1 96 ? -5.128 -3.020 10.402 1.00 77.69 96 ASP A CA 1
ATOM 691 C C . ASP A 1 96 ? -4.628 -1.781 9.622 1.00 77.69 96 ASP A C 1
ATOM 693 O O . ASP A 1 96 ? -4.140 -1.904 8.494 1.00 77.69 96 ASP A O 1
ATOM 697 N N . VAL A 1 97 ? -4.662 -0.587 10.233 1.00 78.44 97 VAL A N 1
ATOM 698 C CA . VAL A 1 97 ? -4.072 0.629 9.647 1.00 78.44 97 VAL A CA 1
ATOM 699 C C . VAL A 1 97 ? -2.561 0.471 9.473 1.00 78.44 97 VAL A C 1
ATOM 701 O O . VAL A 1 97 ? -2.051 0.688 8.373 1.00 78.44 97 VAL A O 1
ATOM 704 N N . LYS A 1 98 ? -1.822 0.070 10.514 1.00 82.06 98 LYS A N 1
ATOM 705 C CA . LYS A 1 98 ? -0.361 -0.122 10.413 1.00 82.06 98 LYS A CA 1
ATOM 706 C C . LYS A 1 98 ? 0.001 -1.142 9.334 1.00 82.06 98 LYS A C 1
ATOM 708 O O . LYS A 1 98 ? 0.902 -0.877 8.537 1.00 82.06 98 LYS A O 1
ATOM 713 N N . ASP A 1 99 ? -0.711 -2.263 9.284 1.00 76.69 99 ASP A N 1
ATOM 714 C CA . ASP A 1 99 ? -0.488 -3.328 8.309 1.00 76.69 99 ASP A CA 1
ATOM 715 C C . ASP A 1 99 ? -0.732 -2.828 6.879 1.00 76.69 99 ASP A C 1
ATOM 717 O O . ASP A 1 99 ? 0.102 -3.055 5.999 1.00 76.69 99 ASP A O 1
ATOM 721 N N . ALA A 1 100 ? -1.813 -2.079 6.639 1.00 73.81 100 ALA A N 1
ATOM 722 C CA . ALA A 1 100 ? -2.108 -1.521 5.321 1.00 73.81 100 ALA A CA 1
ATOM 723 C C . ALA A 1 100 ? -0.996 -0.578 4.823 1.00 73.81 100 ALA A C 1
ATOM 725 O O . ALA A 1 100 ? -0.540 -0.695 3.680 1.00 73.81 100 ALA A O 1
ATOM 726 N N . PHE A 1 101 ? -0.503 0.316 5.687 1.00 79.00 101 PHE A N 1
ATOM 727 C CA . PHE A 1 101 ? 0.610 1.207 5.340 1.00 79.00 101 PHE A CA 1
ATOM 728 C C . PHE A 1 101 ? 1.928 0.447 5.160 1.00 79.00 101 PHE A C 1
ATOM 730 O O . PHE A 1 101 ? 2.682 0.756 4.237 1.00 79.00 101 PHE A O 1
ATOM 737 N N . ALA A 1 102 ? 2.195 -0.575 5.976 1.00 76.50 102 ALA A N 1
ATOM 738 C CA . ALA A 1 102 ? 3.377 -1.417 5.823 1.00 76.50 102 ALA A CA 1
ATOM 739 C C . ALA A 1 102 ? 3.370 -2.170 4.481 1.00 76.50 102 ALA A C 1
ATOM 741 O O . ALA A 1 102 ? 4.402 -2.248 3.810 1.00 76.50 102 ALA A O 1
ATOM 742 N N . VAL A 1 103 ? 2.209 -2.673 4.046 1.00 73.12 103 VAL A N 1
ATOM 743 C CA . VAL A 1 103 ? 2.044 -3.317 2.733 1.00 73.12 103 VAL A CA 1
ATOM 744 C C . VAL A 1 103 ? 2.259 -2.316 1.595 1.00 73.12 103 VAL A C 1
ATOM 746 O O . VAL A 1 103 ? 2.995 -2.616 0.649 1.00 73.12 103 VAL A O 1
ATOM 749 N N . ALA A 1 104 ? 1.675 -1.117 1.681 1.00 69.75 104 ALA A N 1
ATOM 750 C CA . ALA A 1 104 ? 1.867 -0.067 0.679 1.00 69.75 104 ALA A CA 1
ATOM 751 C C . ALA A 1 104 ? 3.344 0.350 0.564 1.00 69.75 104 ALA A C 1
ATOM 753 O O . ALA A 1 104 ? 3.908 0.378 -0.534 1.00 69.75 104 ALA A O 1
ATOM 754 N N . GLN A 1 105 ? 4.006 0.575 1.701 1.00 77.94 105 GLN A N 1
ATOM 755 C CA . GLN A 1 105 ? 5.422 0.925 1.751 1.00 77.94 105 GLN A CA 1
ATOM 756 C C . GLN A 1 105 ? 6.318 -0.214 1.245 1.00 77.94 105 GLN A C 1
ATOM 758 O O . GLN A 1 105 ? 7.271 0.035 0.506 1.00 77.94 105 GLN A O 1
ATOM 763 N N . GLY A 1 106 ? 6.011 -1.468 1.585 1.00 67.81 106 GLY A N 1
ATOM 764 C CA . GLY A 1 106 ? 6.721 -2.639 1.065 1.00 67.81 106 GLY A CA 1
ATOM 765 C C . GLY A 1 106 ? 6.607 -2.768 -0.458 1.00 67.81 106 GLY A C 1
ATOM 766 O O . GLY A 1 106 ? 7.602 -3.043 -1.136 1.00 67.81 106 GLY A O 1
ATOM 767 N N . THR A 1 107 ? 5.419 -2.497 -1.006 1.00 70.62 107 THR A N 1
ATOM 768 C CA . THR A 1 107 ? 5.169 -2.486 -2.457 1.00 70.62 107 THR A CA 1
ATOM 769 C C . THR A 1 107 ? 5.974 -1.386 -3.143 1.00 70.62 107 THR A C 1
ATOM 771 O O . THR A 1 107 ? 6.681 -1.647 -4.117 1.00 70.62 107 THR A O 1
ATOM 774 N N . TYR A 1 108 ? 5.948 -0.173 -2.588 1.00 82.69 108 TYR A N 1
ATOM 775 C CA . TYR A 1 108 ? 6.763 0.942 -3.062 1.00 82.69 108 TYR A CA 1
ATOM 776 C C . TYR A 1 108 ? 8.265 0.633 -3.031 1.00 82.69 108 TYR A C 1
ATOM 778 O O . TYR A 1 108 ? 8.939 0.809 -4.043 1.00 82.69 108 TYR A O 1
ATOM 786 N N . ASN A 1 109 ? 8.793 0.121 -1.915 1.00 76.94 109 ASN A N 1
ATOM 787 C CA . ASN A 1 109 ? 10.215 -0.209 -1.785 1.00 76.94 109 ASN A CA 1
ATOM 788 C C . ASN A 1 109 ? 10.653 -1.263 -2.811 1.00 76.94 109 ASN A C 1
ATOM 790 O O . ASN A 1 109 ? 11.754 -1.176 -3.355 1.00 76.94 109 ASN A O 1
ATOM 794 N N . THR A 1 110 ? 9.782 -2.232 -3.105 1.00 68.31 110 THR A N 1
ATOM 795 C CA . THR A 1 110 ? 10.027 -3.248 -4.136 1.00 68.31 110 THR A CA 1
ATOM 796 C C . THR A 1 110 ? 10.091 -2.618 -5.529 1.00 68.31 110 THR A C 1
ATOM 798 O O . THR A 1 110 ? 11.055 -2.850 -6.259 1.00 68.31 110 THR A O 1
ATOM 801 N N . ALA A 1 111 ? 9.116 -1.772 -5.879 1.00 71.19 111 ALA A N 1
ATOM 802 C CA . ALA A 1 111 ? 9.083 -1.067 -7.162 1.00 71.19 111 ALA A CA 1
ATOM 803 C C . ALA A 1 111 ? 10.285 -0.119 -7.333 1.00 71.19 111 ALA A C 1
ATOM 805 O O . ALA A 1 111 ? 10.948 -0.122 -8.371 1.00 71.19 111 ALA A O 1
ATOM 806 N N . LEU A 1 112 ? 10.615 0.651 -6.292 1.00 79.50 112 LEU A N 1
ATOM 807 C CA . LEU A 1 112 ? 11.754 1.566 -6.285 1.00 79.50 112 LEU A CA 1
ATOM 808 C C . LEU A 1 112 ? 13.082 0.811 -6.400 1.00 79.50 112 LEU A C 1
ATOM 810 O O . LEU A 1 112 ? 13.963 1.226 -7.152 1.00 79.50 112 LEU A O 1
ATOM 814 N N . GLY A 1 113 ? 13.225 -0.299 -5.672 1.00 65.94 113 GLY A N 1
ATOM 815 C CA . GLY A 1 113 ? 14.388 -1.175 -5.758 1.00 65.94 113 GLY A CA 1
ATOM 816 C C . GLY A 1 113 ? 14.584 -1.702 -7.177 1.00 65.94 113 GLY A C 1
ATOM 817 O O . GLY A 1 113 ? 15.673 -1.563 -7.729 1.00 65.94 113 GLY A O 1
ATOM 818 N N . ALA A 1 114 ? 13.515 -2.206 -7.803 1.00 71.25 114 ALA A N 1
ATOM 819 C CA . ALA A 1 114 ? 13.547 -2.663 -9.190 1.00 71.25 114 ALA A CA 1
ATOM 820 C C . ALA A 1 114 ? 13.957 -1.540 -10.159 1.00 71.25 114 ALA A C 1
ATOM 822 O O . ALA A 1 114 ? 14.842 -1.744 -10.990 1.00 71.25 114 ALA A O 1
ATOM 823 N N . ALA A 1 115 ? 13.389 -0.338 -10.018 1.00 74.25 115 ALA A N 1
ATOM 824 C CA . ALA A 1 115 ? 13.769 0.816 -10.832 1.00 74.25 115 ALA A CA 1
ATOM 825 C C . ALA A 1 115 ? 15.260 1.160 -10.687 1.00 74.25 115 ALA A C 1
ATOM 827 O O . ALA A 1 115 ? 15.962 1.302 -11.690 1.00 74.25 115 ALA A O 1
ATOM 828 N N . LYS A 1 116 ? 15.769 1.227 -9.449 1.00 77.69 116 LYS A N 1
ATOM 829 C CA . LYS A 1 116 ? 17.186 1.507 -9.167 1.00 77.69 116 LYS A CA 1
ATOM 830 C C . LYS A 1 116 ? 18.108 0.419 -9.727 1.00 77.69 116 LYS A C 1
ATOM 832 O O . LYS A 1 116 ? 19.166 0.751 -10.254 1.00 77.69 116 LYS A O 1
ATOM 837 N N . THR A 1 117 ? 17.703 -0.851 -9.687 1.00 74.69 117 THR A N 1
ATOM 838 C CA . THR A 1 117 ? 18.450 -1.950 -10.319 1.00 74.69 117 THR A CA 1
ATOM 839 C C . THR A 1 117 ? 18.534 -1.783 -11.836 1.00 74.69 117 THR A C 1
ATOM 841 O O . THR A 1 117 ? 19.625 -1.908 -12.388 1.00 74.69 117 THR A O 1
ATOM 844 N N . VAL A 1 118 ? 17.427 -1.452 -12.512 1.00 72.75 118 VAL A N 1
ATOM 845 C CA . VAL A 1 118 ? 17.425 -1.228 -13.971 1.00 72.75 118 VAL A CA 1
ATOM 846 C C . VAL A 1 118 ? 18.297 -0.026 -14.346 1.00 72.75 118 VAL A C 1
ATOM 848 O O . VAL A 1 118 ? 19.083 -0.110 -15.285 1.00 72.75 118 VAL A O 1
ATOM 851 N N . ILE A 1 119 ? 18.203 1.071 -13.590 1.00 76.44 119 ILE A N 1
ATOM 852 C CA . ILE A 1 119 ? 19.033 2.271 -13.779 1.00 76.44 119 ILE A CA 1
ATOM 853 C C . ILE A 1 119 ? 20.521 1.933 -13.619 1.00 76.44 119 ILE A C 1
ATOM 855 O O . ILE A 1 119 ? 21.328 2.325 -14.456 1.00 76.44 119 ILE A O 1
ATOM 859 N N . ALA A 1 120 ? 20.888 1.181 -12.578 1.00 77.25 120 ALA A N 1
ATOM 860 C CA . ALA A 1 120 ? 22.277 0.805 -12.318 1.00 77.25 120 ALA A CA 1
ATOM 861 C C . ALA A 1 120 ? 22.848 -0.170 -13.364 1.00 77.25 120 ALA A C 1
ATOM 863 O O . ALA A 1 120 ? 24.043 -0.133 -13.644 1.00 77.25 120 ALA A O 1
ATOM 864 N N . ALA A 1 121 ? 22.005 -1.031 -13.940 1.00 74.44 121 ALA A N 1
ATOM 865 C CA . ALA A 1 121 ? 22.394 -1.986 -14.976 1.00 74.44 121 ALA A CA 1
ATOM 866 C C . ALA A 1 121 ? 22.409 -1.385 -16.396 1.00 74.44 121 ALA A C 1
ATOM 868 O O . ALA A 1 121 ? 22.807 -2.064 -17.345 1.00 74.44 121 ALA A O 1
ATOM 869 N N . ALA A 1 122 ? 21.963 -0.137 -16.570 1.00 74.06 122 ALA A N 1
ATOM 870 C CA . ALA A 1 122 ? 21.873 0.486 -17.882 1.00 74.06 122 ALA A CA 1
ATOM 871 C C . ALA A 1 122 ? 23.267 0.662 -18.529 1.00 74.06 122 ALA A C 1
ATOM 873 O O . ALA A 1 122 ? 24.219 1.063 -17.853 1.00 74.06 122 ALA A O 1
ATOM 874 N N . PRO A 1 123 ? 23.412 0.419 -19.848 1.00 76.31 123 PRO A N 1
ATOM 875 C CA . PRO A 1 123 ? 24.688 0.581 -20.541 1.00 76.31 123 PRO A CA 1
ATOM 876 C C . PRO A 1 123 ? 25.266 1.996 -20.420 1.00 76.31 123 PRO A C 1
ATOM 878 O O . PRO A 1 123 ? 24.533 2.987 -20.363 1.00 76.31 123 PRO A O 1
ATOM 881 N N . ALA A 1 124 ? 26.592 2.117 -20.482 1.00 81.81 124 ALA A N 1
ATOM 882 C CA . ALA A 1 124 ? 27.256 3.416 -20.443 1.00 81.81 124 ALA A CA 1
ATOM 883 C C . ALA A 1 124 ? 26.789 4.347 -21.585 1.00 81.81 124 ALA A C 1
ATOM 885 O O . ALA A 1 124 ? 26.699 3.962 -22.761 1.00 81.81 124 ALA A O 1
ATOM 886 N N . GLY A 1 125 ? 26.507 5.603 -21.230 1.00 83.06 125 GLY A N 1
ATOM 887 C CA . GLY A 1 125 ? 25.965 6.605 -22.150 1.00 83.06 125 GLY A CA 1
ATOM 888 C C . GLY A 1 125 ? 24.469 6.451 -22.449 1.00 83.06 125 GLY A C 1
ATOM 889 O O . GLY A 1 125 ? 23.996 7.034 -23.420 1.00 83.06 125 GLY A O 1
ATOM 890 N N . THR A 1 126 ? 23.734 5.661 -21.658 1.00 83.75 126 THR A N 1
ATOM 891 C CA . THR A 1 126 ? 22.263 5.679 -21.660 1.00 83.75 126 THR A CA 1
ATOM 892 C C . THR A 1 126 ? 21.756 6.997 -21.071 1.00 83.75 126 THR A C 1
ATOM 894 O O . THR A 1 126 ? 22.231 7.423 -20.020 1.00 83.75 126 THR A O 1
ATOM 897 N N . ASP A 1 127 ? 20.779 7.630 -21.724 1.00 90.25 127 ASP A N 1
ATOM 898 C CA . ASP A 1 127 ? 20.091 8.803 -21.177 1.00 90.25 127 ASP A CA 1
ATOM 899 C C . ASP A 1 127 ? 19.051 8.373 -20.133 1.00 90.25 127 ASP A C 1
ATOM 901 O O . ASP A 1 127 ? 17.999 7.829 -20.462 1.00 90.25 127 ASP A O 1
ATOM 905 N N . LEU A 1 128 ? 19.363 8.601 -18.858 1.00 91.38 128 LEU A N 1
ATOM 906 C CA . LEU A 1 128 ? 18.525 8.214 -17.720 1.00 91.38 128 LEU A CA 1
ATOM 907 C C . LEU A 1 128 ? 17.851 9.416 -17.046 1.00 91.38 128 LEU A C 1
ATOM 909 O O . LEU A 1 128 ? 17.335 9.277 -15.937 1.00 91.38 128 LEU A O 1
ATOM 913 N N . VAL A 1 129 ? 17.846 10.598 -17.677 1.00 96.62 129 VAL A N 1
ATOM 914 C CA . VAL A 1 129 ? 17.341 11.834 -17.053 1.00 96.62 129 VAL A CA 1
ATOM 915 C C . VAL A 1 129 ? 15.886 11.681 -16.604 1.00 96.62 129 VAL A C 1
ATOM 917 O O . VAL A 1 129 ? 15.575 11.937 -15.441 1.00 96.62 129 VAL A O 1
ATOM 920 N N . GLN A 1 130 ? 15.008 11.192 -17.485 1.00 90.56 130 GLN A N 1
ATOM 921 C CA . GLN A 1 130 ? 13.589 11.008 -17.157 1.00 90.56 130 GLN A CA 1
ATOM 922 C C . GLN A 1 130 ? 13.377 9.950 -16.067 1.00 90.56 130 GLN A C 1
ATOM 924 O O . GLN A 1 130 ? 12.617 10.183 -15.130 1.00 90.56 130 GLN A O 1
ATOM 929 N N . ALA A 1 131 ? 14.096 8.825 -16.140 1.00 85.56 131 ALA A N 1
ATOM 930 C CA . ALA A 1 131 ? 13.992 7.760 -15.146 1.00 85.56 131 ALA A CA 1
ATOM 931 C C . ALA A 1 131 ? 14.403 8.241 -13.746 1.00 85.56 131 ALA A C 1
ATOM 933 O O . ALA A 1 131 ? 13.697 7.988 -12.771 1.00 85.56 131 ALA A O 1
ATOM 934 N N . ASN A 1 132 ? 15.503 8.993 -13.647 1.00 96.69 132 ASN A N 1
ATOM 935 C CA . ASN A 1 132 ? 15.961 9.575 -12.385 1.00 96.69 132 ASN A CA 1
ATOM 936 C C . ASN A 1 132 ? 14.989 10.634 -11.847 1.00 96.69 132 ASN A C 1
ATOM 938 O O . ASN A 1 132 ? 14.765 10.702 -10.639 1.00 96.69 132 ASN A O 1
ATOM 942 N N . GLN A 1 133 ? 14.367 11.426 -12.724 1.00 97.88 133 GLN A N 1
ATOM 943 C CA . GLN A 1 133 ? 13.319 12.359 -12.312 1.00 97.88 133 GLN A CA 1
ATOM 944 C C . GLN A 1 133 ? 12.091 11.622 -11.759 1.00 97.88 133 GLN A C 1
ATOM 946 O O . GLN A 1 133 ? 11.554 12.017 -10.726 1.00 97.88 133 GLN A O 1
ATOM 951 N N . SER A 1 134 ? 11.683 10.517 -12.386 1.00 92.88 134 SER A N 1
ATOM 952 C CA . SER A 1 134 ? 10.598 9.670 -11.882 1.00 92.88 134 SER A CA 1
ATOM 953 C C . SER A 1 134 ? 10.940 9.017 -10.537 1.00 92.88 134 SER A C 1
ATOM 955 O O . SER A 1 134 ? 10.070 8.952 -9.674 1.00 92.88 134 SER A O 1
ATOM 957 N N . VAL A 1 135 ? 12.197 8.613 -10.300 1.00 97.00 135 VAL A N 1
ATOM 958 C CA . VAL A 1 135 ? 12.664 8.162 -8.969 1.00 97.00 135 VAL A CA 1
ATOM 959 C C . VAL A 1 135 ? 12.498 9.268 -7.925 1.00 97.00 135 VAL A C 1
ATOM 961 O O . VAL A 1 135 ? 11.920 9.022 -6.869 1.00 97.00 135 VAL A O 1
ATOM 964 N N . ALA A 1 136 ? 12.951 10.487 -8.227 1.00 98.25 136 ALA A N 1
ATOM 965 C CA . ALA A 1 136 ? 12.826 11.618 -7.309 1.00 98.25 136 ALA A CA 1
ATOM 966 C C . ALA A 1 136 ? 11.354 11.955 -7.008 1.00 98.25 136 ALA A C 1
ATOM 968 O O . ALA A 1 136 ? 10.990 12.195 -5.856 1.00 98.25 136 ALA A O 1
ATOM 969 N N . ASN A 1 137 ? 10.486 11.907 -8.025 1.00 97.69 137 ASN A N 1
ATOM 970 C CA . ASN A 1 137 ? 9.044 12.074 -7.845 1.00 97.69 137 ASN A CA 1
ATOM 971 C C . ASN A 1 137 ? 8.460 10.968 -6.959 1.00 97.69 137 ASN A C 1
ATOM 973 O O . ASN A 1 137 ? 7.667 11.262 -6.069 1.00 97.69 137 ASN A O 1
ATOM 977 N N . ALA A 1 138 ? 8.869 9.713 -7.162 1.00 95.75 138 ALA A N 1
ATOM 978 C CA . ALA A 1 138 ? 8.416 8.588 -6.353 1.00 95.75 138 ALA A CA 1
ATOM 979 C C . ALA A 1 138 ? 8.770 8.781 -4.867 1.00 95.75 138 ALA A C 1
ATOM 981 O O . ALA A 1 138 ? 7.908 8.620 -4.004 1.00 95.75 138 ALA A O 1
ATOM 982 N N . GLU A 1 139 ? 10.001 9.210 -4.573 1.00 98.00 139 GLU A N 1
ATOM 983 C CA . GLU A 1 139 ? 10.478 9.491 -3.211 1.00 98.00 139 GLU A CA 1
ATOM 984 C C . GLU A 1 139 ? 9.743 10.679 -2.567 1.00 98.00 139 GLU A C 1
ATOM 986 O O . GLU A 1 139 ? 9.319 10.605 -1.406 1.00 98.00 139 GLU A O 1
ATOM 991 N N . ALA A 1 140 ? 9.506 11.749 -3.332 1.00 98.19 140 ALA A N 1
ATOM 992 C CA . ALA A 1 140 ? 8.729 12.896 -2.871 1.00 98.19 140 ALA A CA 1
ATOM 993 C C . ALA A 1 140 ? 7.272 12.510 -2.559 1.00 98.19 140 ALA A C 1
ATOM 995 O O . ALA A 1 140 ? 6.739 12.875 -1.508 1.00 98.19 140 ALA A O 1
ATOM 996 N N . LYS A 1 141 ? 6.633 11.727 -3.436 1.00 96.88 141 LYS A N 1
ATOM 997 C CA . LYS A 1 141 ? 5.251 11.264 -3.249 1.00 96.88 141 LYS A CA 1
ATOM 998 C C . LYS A 1 141 ? 5.126 10.279 -2.093 1.00 96.88 141 LYS A C 1
ATOM 1000 O O . LYS A 1 141 ? 4.157 10.367 -1.350 1.00 96.88 141 LYS A O 1
ATOM 1005 N N . ALA A 1 142 ? 6.114 9.411 -1.880 1.00 97.00 142 ALA A N 1
ATOM 1006 C CA . ALA A 1 142 ? 6.119 8.478 -0.753 1.00 97.00 142 ALA A CA 1
ATOM 1007 C C . ALA A 1 142 ? 6.195 9.227 0.585 1.00 97.00 142 ALA A C 1
ATOM 1009 O O . ALA A 1 142 ? 5.523 8.856 1.541 1.00 97.00 142 ALA A O 1
ATOM 1010 N N . THR A 1 143 ? 6.960 10.322 0.630 1.00 97.31 143 THR A N 1
ATOM 1011 C CA . THR A 1 143 ? 7.046 11.201 1.808 1.00 97.31 143 THR A CA 1
ATOM 1012 C C . THR A 1 143 ? 5.736 11.955 2.063 1.00 97.31 143 THR A C 1
ATOM 1014 O O . THR A 1 143 ? 5.382 12.219 3.210 1.00 97.31 143 THR A O 1
ATOM 1017 N N . ALA A 1 144 ? 5.010 12.313 1.001 1.00 96.88 144 ALA A N 1
ATOM 1018 C CA . ALA A 1 144 ? 3.763 13.069 1.088 1.00 96.88 144 ALA A CA 1
ATOM 1019 C C . ALA A 1 144 ? 2.508 12.202 1.309 1.00 96.88 144 ALA A C 1
ATOM 1021 O O . ALA A 1 144 ? 1.464 12.752 1.663 1.00 96.88 144 ALA A O 1
ATOM 1022 N N . ALA A 1 145 ? 2.586 10.885 1.093 1.00 94.81 145 ALA A N 1
ATOM 1023 C CA . ALA A 1 145 ? 1.441 9.982 1.147 1.00 94.81 145 ALA A CA 1
ATOM 1024 C C . ALA A 1 145 ? 0.905 9.821 2.581 1.00 94.81 145 ALA A C 1
ATOM 1026 O O . ALA A 1 145 ? 1.632 9.429 3.49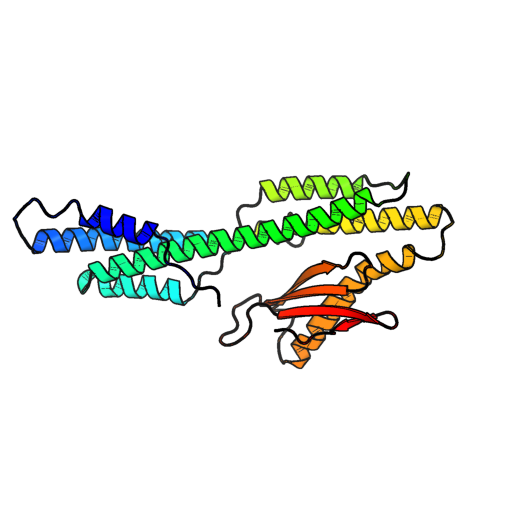5 1.00 94.81 145 ALA A O 1
ATOM 1027 N N . LYS A 1 146 ? -0.390 10.102 2.775 1.00 95.00 146 LYS A N 1
ATOM 1028 C CA . LYS A 1 146 ? -1.066 10.051 4.087 1.00 95.00 146 LYS A CA 1
ATOM 1029 C C . LYS A 1 146 ? -2.204 9.042 4.141 1.00 95.00 146 LYS A C 1
ATOM 1031 O O . LYS A 1 146 ? -2.682 8.739 5.230 1.00 95.00 146 LYS A O 1
ATOM 1036 N N . THR A 1 147 ? -2.635 8.541 2.990 1.00 90.38 147 THR A N 1
ATOM 1037 C CA . THR A 1 147 ? -3.747 7.602 2.828 1.00 90.38 147 THR A CA 1
ATOM 1038 C C . THR A 1 147 ? -3.354 6.485 1.862 1.00 90.38 147 THR A C 1
ATOM 1040 O O . THR A 1 147 ? -2.469 6.671 1.027 1.00 90.38 147 THR A O 1
ATOM 1043 N N . ILE A 1 148 ? -4.002 5.320 1.941 1.00 84.00 148 ILE A N 1
ATOM 1044 C CA . ILE A 1 148 ? -3.773 4.208 1.004 1.00 84.00 148 ILE A CA 1
ATOM 1045 C C . ILE A 1 148 ? -4.016 4.631 -0.461 1.00 84.00 148 ILE A C 1
ATOM 1047 O O . ILE A 1 148 ? -3.174 4.309 -1.305 1.00 84.00 148 ILE A O 1
ATOM 1051 N N . PRO A 1 149 ? -5.063 5.413 -0.796 1.00 79.75 149 PRO A N 1
ATOM 1052 C CA . PRO A 1 149 ? -5.227 5.964 -2.140 1.00 79.75 149 PRO A CA 1
ATOM 1053 C C . PRO A 1 149 ? -4.056 6.823 -2.633 1.00 79.75 149 PRO A C 1
ATOM 1055 O O . PRO A 1 149 ? -3.748 6.765 -3.821 1.00 79.75 149 PRO A O 1
ATOM 1058 N N . ASP A 1 150 ? -3.364 7.570 -1.762 1.00 83.75 150 ASP A N 1
ATOM 1059 C CA . ASP A 1 150 ? -2.174 8.335 -2.173 1.00 83.75 150 ASP A CA 1
ATOM 1060 C C . ASP A 1 150 ? -1.070 7.401 -2.684 1.00 83.75 150 ASP A C 1
ATOM 1062 O O . ASP A 1 150 ? -0.440 7.681 -3.703 1.00 83.75 150 ASP A O 1
ATOM 1066 N N . TRP A 1 151 ? -0.859 6.266 -2.003 1.00 81.69 151 TRP A N 1
ATOM 1067 C CA . TRP A 1 151 ? 0.155 5.272 -2.367 1.00 81.69 151 TRP A CA 1
ATOM 1068 C C . TRP A 1 151 ? -0.130 4.604 -3.715 1.00 81.69 151 TRP A C 1
ATOM 1070 O O . TRP A 1 151 ? 0.784 4.436 -4.530 1.00 81.69 151 TRP A O 1
ATOM 1080 N N . TYR A 1 152 ? -1.394 4.240 -3.941 1.00 73.88 152 TYR A N 1
ATOM 1081 C CA . TYR A 1 152 ? -1.853 3.482 -5.109 1.00 73.88 152 TYR A CA 1
ATOM 1082 C C . TYR A 1 152 ? -2.471 4.348 -6.210 1.00 73.88 152 TYR A C 1
ATOM 1084 O O . TYR A 1 152 ? -3.068 3.815 -7.146 1.00 73.88 152 TYR A O 1
ATOM 1092 N N . ASN A 1 153 ? -2.326 5.674 -6.140 1.00 82.25 153 ASN A N 1
ATOM 1093 C CA . ASN A 1 153 ? -2.808 6.556 -7.193 1.00 82.25 153 ASN A CA 1
ATOM 1094 C C . ASN A 1 153 ? -2.158 6.169 -8.534 1.00 82.25 153 ASN A C 1
ATOM 1096 O O . ASN A 1 153 ? -0.939 6.243 -8.702 1.00 82.25 153 ASN A O 1
ATOM 1100 N N . ALA A 1 154 ? -2.997 5.765 -9.489 1.00 68.81 154 ALA A N 1
ATOM 1101 C CA . ALA A 1 154 ? -2.574 5.163 -10.749 1.00 68.81 154 ALA A CA 1
ATOM 1102 C C . ALA A 1 154 ? -1.829 6.119 -11.694 1.00 68.81 154 ALA A C 1
ATOM 1104 O O . ALA A 1 154 ? -1.261 5.661 -12.680 1.00 68.81 154 ALA A O 1
ATOM 1105 N N . THR A 1 155 ? -1.845 7.424 -11.421 1.00 71.88 155 THR A N 1
ATOM 1106 C CA . THR A 1 155 ? -1.232 8.449 -12.282 1.00 71.88 155 THR A CA 1
ATOM 1107 C C . THR A 1 155 ? -0.233 9.343 -11.560 1.00 71.88 155 THR A C 1
ATOM 1109 O O . THR A 1 155 ? 0.523 10.054 -12.215 1.00 71.88 155 THR A O 1
ATOM 1112 N N . ASP A 1 156 ? -0.245 9.355 -10.226 1.00 85.25 156 ASP A N 1
ATOM 1113 C CA . ASP A 1 156 ? 0.562 10.294 -9.440 1.00 85.25 156 ASP A CA 1
ATOM 1114 C C . ASP A 1 156 ? 1.044 9.732 -8.088 1.00 85.25 156 ASP A C 1
ATOM 1116 O O . ASP A 1 156 ? 1.633 10.446 -7.275 1.00 85.25 156 ASP A O 1
ATOM 1120 N N . GLY A 1 157 ? 0.814 8.443 -7.829 1.00 79.25 157 GLY A N 1
ATOM 1121 C CA . GLY A 1 157 ? 1.246 7.788 -6.598 1.00 79.25 157 GLY A CA 1
ATOM 1122 C C . GLY A 1 157 ? 2.740 7.439 -6.597 1.00 79.25 157 GLY A C 1
ATOM 1123 O O . GLY A 1 157 ? 3.354 7.297 -7.659 1.00 79.25 157 GLY A O 1
ATOM 1124 N N . PRO A 1 158 ? 3.351 7.230 -5.419 1.00 82.12 158 PRO A N 1
ATOM 1125 C CA . PRO A 1 158 ? 4.743 6.801 -5.310 1.00 82.12 158 PRO A CA 1
ATOM 1126 C C . PRO A 1 158 ? 5.017 5.478 -6.033 1.00 82.12 158 PRO A C 1
ATOM 1128 O O . PRO A 1 158 ? 6.042 5.340 -6.697 1.00 82.12 158 PRO A O 1
ATOM 1131 N N . ILE A 1 159 ? 4.090 4.516 -5.955 1.00 73.56 159 ILE A N 1
ATOM 1132 C CA . ILE A 1 159 ? 4.220 3.221 -6.641 1.00 73.56 159 ILE A CA 1
ATOM 1133 C C . ILE A 1 159 ? 4.168 3.417 -8.162 1.00 73.56 159 ILE A C 1
ATOM 1135 O O . ILE A 1 159 ? 4.963 2.818 -8.888 1.00 73.56 159 ILE A O 1
ATOM 1139 N N . TYR A 1 160 ? 3.278 4.289 -8.649 1.00 81.62 160 TYR A N 1
ATOM 1140 C CA . TYR A 1 160 ? 3.203 4.641 -10.067 1.00 81.62 160 TYR A CA 1
ATOM 1141 C C . TYR A 1 160 ? 4.527 5.229 -10.568 1.00 81.62 160 TYR A C 1
ATOM 1143 O O . TYR A 1 160 ? 5.098 4.716 -11.530 1.00 81.62 160 TYR A O 1
ATOM 1151 N N . TRP A 1 161 ? 5.051 6.251 -9.888 1.00 83.69 161 TRP A N 1
ATOM 1152 C CA . TRP A 1 161 ? 6.292 6.916 -10.290 1.00 83.69 161 TRP A CA 1
ATOM 1153 C C . TRP A 1 161 ? 7.506 5.980 -10.236 1.00 83.69 161 TRP A C 1
ATOM 1155 O O . TRP A 1 161 ? 8.341 6.013 -11.141 1.00 83.69 161 TRP A O 1
ATOM 1165 N N . ALA A 1 162 ? 7.578 5.088 -9.243 1.00 75.88 162 ALA A N 1
ATOM 1166 C CA . ALA A 1 162 ? 8.624 4.068 -9.172 1.00 75.88 162 ALA A CA 1
ATOM 1167 C C . ALA A 1 162 ? 8.557 3.093 -10.363 1.00 75.88 162 ALA A C 1
ATOM 1169 O O . ALA A 1 162 ? 9.570 2.816 -11.007 1.00 75.88 162 ALA A O 1
ATOM 1170 N N . ASN A 1 163 ? 7.358 2.624 -10.718 1.00 74.94 163 ASN A N 1
ATOM 1171 C CA . ASN A 1 163 ? 7.162 1.758 -11.881 1.00 74.94 163 ASN A CA 1
ATOM 1172 C C . ASN A 1 163 ? 7.466 2.480 -13.202 1.00 74.94 163 ASN A C 1
ATOM 1174 O O . ASN A 1 163 ? 8.071 1.894 -14.102 1.00 74.94 163 ASN A O 1
ATOM 1178 N N . LEU A 1 164 ? 7.080 3.753 -13.322 1.00 77.81 164 LEU A N 1
ATOM 1179 C CA . LEU A 1 164 ? 7.378 4.571 -14.493 1.00 77.81 164 LEU A CA 1
ATOM 1180 C C . LEU A 1 164 ? 8.889 4.777 -14.659 1.00 77.81 164 LEU A C 1
ATOM 1182 O O . LEU A 1 164 ? 9.396 4.662 -15.774 1.00 77.81 164 LEU A O 1
ATOM 1186 N N . ALA A 1 165 ? 9.621 5.000 -13.563 1.00 78.44 165 ALA A N 1
ATOM 1187 C CA . ALA A 1 165 ? 11.077 5.107 -13.589 1.00 78.44 165 ALA A CA 1
ATOM 1188 C C . ALA A 1 165 ? 11.736 3.845 -14.163 1.00 78.44 165 ALA A C 1
ATOM 1190 O O . ALA A 1 165 ? 12.604 3.942 -15.032 1.00 78.44 165 ALA A O 1
ATOM 1191 N N . ALA A 1 166 ? 11.289 2.660 -13.731 1.00 74.69 166 ALA A N 1
ATOM 1192 C CA . ALA A 1 166 ? 11.784 1.390 -14.260 1.00 74.69 166 ALA A CA 1
ATOM 1193 C C . ALA A 1 166 ? 11.515 1.253 -15.770 1.00 74.69 166 ALA A C 1
ATOM 1195 O O . ALA A 1 166 ? 12.405 0.865 -16.528 1.00 74.69 166 ALA A O 1
ATOM 1196 N N . GLN A 1 167 ? 10.310 1.618 -16.222 1.00 74.94 167 GLN A N 1
ATOM 1197 C CA . GLN A 1 167 ? 9.936 1.571 -17.640 1.00 74.94 167 GLN A CA 1
ATOM 1198 C C . GLN A 1 167 ? 10.770 2.535 -18.491 1.00 74.94 167 GLN A C 1
ATOM 1200 O O . GLN A 1 167 ? 11.261 2.158 -19.556 1.00 74.94 167 GLN A O 1
ATOM 1205 N N . GLN A 1 168 ? 10.968 3.764 -18.012 1.00 78.81 168 GLN A N 1
ATOM 1206 C CA . GLN A 1 168 ? 11.781 4.773 -18.690 1.00 78.81 168 GLN A CA 1
ATOM 1207 C C . GLN A 1 168 ? 13.247 4.337 -18.780 1.00 78.81 168 GLN A C 1
ATOM 1209 O O . GLN A 1 168 ? 13.839 4.422 -19.856 1.00 78.81 168 GLN A O 1
ATOM 1214 N N . ALA A 1 169 ? 13.812 3.804 -17.692 1.00 75.50 169 ALA A N 1
ATOM 1215 C CA . ALA A 1 169 ? 15.182 3.298 -17.676 1.00 75.50 169 ALA A CA 1
ATOM 1216 C C . ALA A 1 169 ? 15.367 2.125 -18.652 1.00 75.50 169 ALA A C 1
ATOM 1218 O O . ALA A 1 169 ? 16.310 2.124 -19.444 1.00 75.50 169 ALA A O 1
ATOM 1219 N N . ALA A 1 170 ? 14.435 1.167 -18.661 1.00 72.50 170 ALA A N 1
ATOM 1220 C CA . ALA A 1 170 ? 14.465 0.035 -19.585 1.00 72.50 170 ALA A CA 1
ATOM 1221 C C . ALA A 1 170 ? 14.343 0.485 -21.053 1.00 72.50 170 ALA A C 1
ATOM 1223 O O . ALA A 1 170 ? 15.076 0.011 -21.922 1.00 72.50 170 ALA A O 1
ATOM 1224 N N . SER A 1 171 ? 13.446 1.434 -21.338 1.00 74.25 171 SER A N 1
ATOM 1225 C CA . SER A 1 171 ? 13.282 2.005 -22.678 1.00 74.25 171 SER A CA 1
ATOM 1226 C C . SER A 1 171 ? 14.550 2.718 -23.156 1.00 74.25 171 SER A C 1
ATOM 1228 O O . SER A 1 171 ? 14.980 2.521 -24.295 1.00 74.25 171 SER A O 1
ATOM 1230 N N . ALA A 1 172 ? 15.183 3.510 -22.290 1.00 74.38 172 ALA A N 1
ATOM 1231 C CA . ALA A 1 172 ? 16.420 4.207 -22.618 1.00 74.38 172 ALA A CA 1
ATOM 1232 C C . ALA A 1 172 ? 17.586 3.235 -22.852 1.00 74.38 172 ALA A C 1
ATOM 1234 O O . ALA A 1 172 ? 18.315 3.368 -23.839 1.00 74.38 172 ALA A O 1
ATOM 1235 N N . ALA A 1 173 ? 17.730 2.218 -21.995 1.00 72.38 173 ALA A N 1
ATOM 1236 C CA . ALA A 1 173 ? 18.747 1.181 -22.150 1.00 72.38 173 ALA A CA 1
ATOM 1237 C C . ALA A 1 173 ? 18.583 0.423 -23.480 1.00 72.38 173 ALA A C 1
ATOM 1239 O O . ALA A 1 173 ? 19.568 0.176 -24.178 1.00 72.38 173 ALA A O 1
ATOM 1240 N N . ASN A 1 174 ? 17.342 0.139 -23.890 1.00 66.50 174 ASN A N 1
ATOM 1241 C CA . ASN A 1 174 ? 17.051 -0.454 -25.197 1.00 66.50 174 ASN A CA 1
ATOM 1242 C C . ASN A 1 174 ? 17.451 0.451 -26.358 1.00 66.50 174 ASN A C 1
ATOM 1244 O O . ASN A 1 174 ? 18.097 -0.010 -27.298 1.00 66.50 174 ASN A O 1
ATOM 1248 N N . ALA A 1 175 ? 17.077 1.732 -26.306 1.00 72.38 175 ALA A N 1
ATOM 1249 C CA . ALA A 1 175 ? 17.449 2.691 -27.341 1.00 72.38 175 ALA A CA 1
ATOM 1250 C C . ALA A 1 175 ? 18.977 2.772 -27.488 1.00 72.38 175 ALA A C 1
ATOM 1252 O O . ALA A 1 175 ? 19.501 2.794 -28.604 1.00 72.38 175 ALA A O 1
ATOM 1253 N N . ARG A 1 176 ? 19.700 2.719 -26.362 1.00 76.31 176 ARG A N 1
ATOM 1254 C CA . ARG A 1 176 ? 21.163 2.680 -26.342 1.00 76.31 176 ARG A CA 1
ATOM 1255 C C . ARG A 1 176 ? 21.727 1.388 -26.935 1.00 76.31 176 ARG A C 1
ATOM 1257 O O . ARG A 1 176 ? 22.644 1.464 -27.747 1.00 76.31 176 ARG A O 1
ATOM 1264 N N . ALA A 1 177 ? 21.184 0.225 -26.579 1.00 65.44 177 ALA A N 1
ATOM 1265 C CA . ALA A 1 177 ? 21.614 -1.063 -27.129 1.00 65.44 177 ALA A CA 1
ATOM 1266 C C . ALA A 1 177 ? 21.421 -1.132 -28.656 1.00 65.44 177 ALA A C 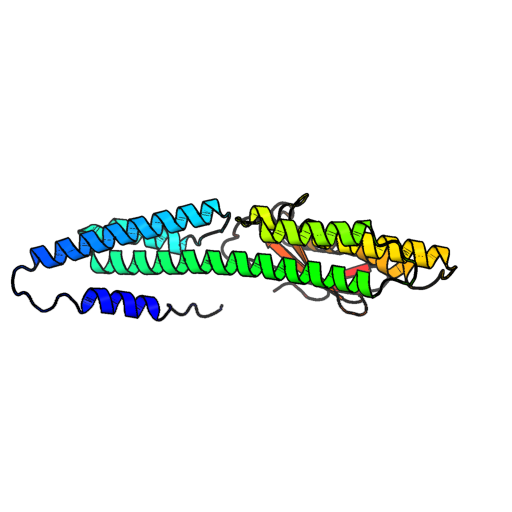1
ATOM 1268 O O . ALA A 1 177 ? 22.318 -1.571 -29.378 1.00 65.44 177 ALA A O 1
ATOM 1269 N N . VAL A 1 178 ? 20.293 -0.610 -29.156 1.00 65.19 178 VAL A N 1
ATOM 1270 C CA . VAL A 1 178 ? 20.026 -0.469 -30.597 1.00 65.19 178 VAL A CA 1
ATOM 1271 C C . VAL A 1 178 ? 21.050 0.460 -31.257 1.00 65.19 178 VAL A C 1
ATOM 1273 O O . VAL A 1 178 ? 21.605 0.112 -32.297 1.00 65.19 178 VAL A O 1
ATOM 1276 N N . ALA A 1 179 ? 21.350 1.608 -30.642 1.00 68.19 179 ALA A N 1
ATOM 1277 C CA . ALA A 1 179 ? 22.320 2.569 -31.168 1.00 68.19 179 ALA A CA 1
ATOM 1278 C C . ALA A 1 179 ? 23.763 2.029 -31.215 1.00 68.19 179 ALA A C 1
ATOM 1280 O O . ALA A 1 179 ? 24.547 2.451 -32.060 1.00 68.19 179 ALA A O 1
ATOM 1281 N N . LEU A 1 180 ? 24.118 1.086 -30.336 1.00 67.81 180 LEU A N 1
ATOM 1282 C CA . LEU A 1 180 ? 25.437 0.442 -30.305 1.00 67.81 180 LEU A CA 1
ATOM 1283 C C . LEU A 1 180 ? 25.582 -0.712 -31.314 1.00 67.81 180 LEU A C 1
ATOM 1285 O O . LEU A 1 180 ? 26.598 -1.404 -31.301 1.00 67.81 180 LEU A O 1
ATOM 1289 N N . GLY A 1 181 ? 24.585 -0.953 -32.174 1.00 54.44 181 GLY A N 1
ATOM 1290 C CA . GLY A 1 181 ? 24.622 -2.047 -33.150 1.00 54.44 181 GLY A CA 1
ATOM 1291 C C . GLY A 1 181 ? 24.529 -3.441 -32.518 1.00 54.44 181 GLY A C 1
ATOM 1292 O O . GLY A 1 181 ? 24.697 -4.440 -33.212 1.00 54.44 181 GLY A O 1
ATOM 1293 N N . GLN A 1 182 ? 24.220 -3.530 -31.219 1.00 53.88 182 GLN A N 1
ATOM 1294 C CA . GLN A 1 182 ? 23.956 -4.786 -30.517 1.00 53.88 182 GLN A CA 1
ATOM 1295 C C . GLN A 1 182 ? 22.509 -5.238 -30.775 1.00 53.88 182 GLN A C 1
ATOM 1297 O O . GLN A 1 182 ? 21.679 -5.331 -29.872 1.00 53.88 182 GLN A O 1
ATOM 1302 N N . GLN A 1 183 ? 22.173 -5.510 -32.038 1.00 48.66 183 GLN A N 1
ATOM 1303 C CA . GLN A 1 183 ? 20.968 -6.267 -32.371 1.00 48.66 183 GLN A CA 1
ATOM 1304 C C . GLN A 1 183 ? 21.250 -7.757 -32.175 1.00 48.66 183 GLN A C 1
ATOM 1306 O O . GLN A 1 183 ? 21.678 -8.414 -33.117 1.00 48.66 183 GLN A O 1
ATOM 1311 N N . GLN A 1 184 ? 21.022 -8.261 -30.958 1.00 43.62 184 GLN A N 1
ATOM 1312 C CA . GLN A 1 184 ? 20.546 -9.621 -30.634 1.00 43.62 184 GLN A CA 1
ATOM 1313 C C . GLN A 1 184 ? 20.695 -9.843 -29.118 1.00 43.62 184 GLN A C 1
ATOM 1315 O O . GLN A 1 184 ? 21.806 -9.931 -28.610 1.00 43.62 184 GLN A O 1
ATOM 1320 N N . GLY A 1 185 ? 19.578 -9.888 -28.382 1.00 42.47 185 GLY A N 1
ATOM 1321 C CA . GLY A 1 185 ? 19.553 -10.225 -26.950 1.00 42.47 185 GLY A CA 1
ATOM 1322 C C . GLY A 1 185 ? 18.647 -9.314 -26.120 1.00 42.47 185 GLY A C 1
ATOM 1323 O O . GLY A 1 185 ? 17.523 -9.680 -25.804 1.00 42.47 185 GLY A O 1
ATOM 1324 N N . VAL A 1 186 ? 19.094 -8.094 -25.814 1.00 42.69 186 VAL A N 1
ATOM 1325 C CA . VAL A 1 186 ? 18.497 -7.280 -24.728 1.00 42.69 186 VAL A CA 1
ATOM 1326 C C . VAL A 1 186 ? 17.199 -6.550 -25.134 1.00 42.69 186 VAL A C 1
ATOM 1328 O O . VAL A 1 186 ? 16.256 -6.433 -24.351 1.00 42.69 186 VAL A O 1
ATOM 1331 N N . ALA A 1 187 ? 17.077 -6.139 -26.404 1.00 39.09 187 ALA A N 1
ATOM 1332 C CA . ALA A 1 187 ? 15.880 -5.460 -26.932 1.00 39.09 187 ALA A CA 1
ATOM 1333 C C . ALA A 1 187 ? 14.626 -6.364 -26.984 1.00 39.09 187 ALA A C 1
ATOM 1335 O O . ALA A 1 187 ? 13.494 -5.876 -27.041 1.00 39.09 187 ALA A O 1
ATOM 1336 N N . GLN A 1 188 ? 14.829 -7.682 -26.945 1.00 42.81 188 GLN A N 1
ATOM 1337 C CA . GLN A 1 188 ? 13.782 -8.698 -26.884 1.00 42.81 188 GLN A CA 1
ATOM 1338 C C . GLN A 1 188 ? 13.426 -9.112 -25.456 1.00 42.81 188 GLN A C 1
ATOM 1340 O O . GLN A 1 188 ? 12.478 -9.867 -25.327 1.00 42.81 188 GLN A O 1
ATOM 1345 N N . GLU A 1 189 ? 14.115 -8.611 -24.423 1.00 41.22 189 GLU A N 1
ATOM 1346 C CA . GLU A 1 189 ? 13.835 -8.875 -22.998 1.00 41.22 189 GLU A CA 1
ATOM 1347 C C . GLU A 1 189 ? 13.114 -7.701 -22.318 1.00 41.22 189 GLU A C 1
ATOM 1349 O O . GLU A 1 189 ? 12.227 -7.905 -21.494 1.00 41.22 189 GLU A O 1
ATOM 1354 N N . ALA A 1 190 ? 13.368 -6.462 -22.745 1.00 37.47 190 ALA A N 1
ATOM 1355 C CA . ALA A 1 190 ? 12.702 -5.289 -22.172 1.00 37.47 190 ALA A CA 1
ATOM 1356 C C . ALA A 1 190 ? 11.418 -4.848 -22.919 1.00 37.47 190 ALA A C 1
ATOM 1358 O O . ALA A 1 190 ? 10.498 -4.329 -22.288 1.00 37.47 190 ALA A O 1
ATOM 1359 N N . LYS A 1 191 ? 11.287 -5.102 -24.235 1.00 38.56 191 LYS A N 1
ATOM 1360 C CA . LYS A 1 191 ? 10.003 -4.949 -24.975 1.00 38.56 191 LYS A CA 1
ATOM 1361 C C . LYS A 1 191 ? 9.019 -6.077 -24.635 1.00 38.56 191 LYS A C 1
ATOM 1363 O O . LYS A 1 191 ? 7.814 -5.891 -24.515 1.00 38.56 191 LYS A O 1
ATOM 1368 N N . ALA A 1 192 ? 9.613 -7.236 -24.431 1.00 46.47 192 ALA A N 1
ATOM 1369 C CA . ALA A 1 192 ? 9.155 -8.346 -23.634 1.00 46.47 192 ALA A CA 1
ATOM 1370 C C . ALA A 1 192 ? 8.592 -7.905 -22.277 1.00 46.47 192 ALA A C 1
ATOM 1372 O O . ALA A 1 192 ? 7.388 -7.973 -22.130 1.00 46.47 192 ALA A O 1
ATOM 1373 N N . MET A 1 193 ? 9.364 -7.356 -21.330 1.00 46.81 193 MET A N 1
ATOM 1374 C CA . MET A 1 193 ? 8.863 -7.007 -19.983 1.00 46.81 193 MET A CA 1
ATOM 1375 C C . MET A 1 193 ? 7.625 -6.088 -19.939 1.00 46.81 193 MET A C 1
ATOM 1377 O O . MET A 1 193 ? 6.741 -6.328 -19.117 1.00 46.81 193 MET A O 1
ATOM 1381 N N . SER A 1 194 ? 7.493 -5.085 -20.817 1.00 42.84 194 SER A N 1
ATOM 1382 C CA . SER A 1 194 ? 6.273 -4.254 -20.872 1.00 42.84 194 SER A CA 1
ATOM 1383 C C . SER A 1 194 ? 5.093 -4.956 -21.562 1.00 42.84 194 SER A C 1
ATOM 1385 O O . SER A 1 194 ? 3.954 -4.827 -21.111 1.00 42.84 194 SER A O 1
ATOM 1387 N N . GLY A 1 195 ? 5.350 -5.774 -22.589 1.00 50.75 195 GLY A N 1
ATOM 1388 C CA . GLY A 1 195 ? 4.357 -6.688 -23.167 1.00 50.75 195 GLY A CA 1
ATOM 1389 C C . GLY A 1 195 ? 3.969 -7.837 -22.226 1.00 50.75 195 GLY A C 1
ATOM 1390 O O . GLY A 1 195 ? 2.839 -8.319 -22.270 1.00 50.75 195 GLY A O 1
ATOM 1391 N N . TYR A 1 196 ? 4.868 -8.242 -21.329 1.00 62.97 196 TYR A N 1
ATOM 1392 C CA . TYR A 1 196 ? 4.687 -9.313 -20.357 1.00 62.97 196 TYR A CA 1
ATOM 1393 C C . TYR A 1 196 ? 3.805 -8.877 -19.206 1.00 62.97 196 TYR A C 1
ATOM 1395 O O . TYR A 1 196 ? 2.990 -9.676 -18.775 1.00 62.97 196 TYR A O 1
ATOM 1403 N N . ILE A 1 197 ? 3.875 -7.619 -18.761 1.00 62.50 197 ILE A N 1
ATOM 1404 C CA . ILE A 1 197 ? 2.889 -7.084 -17.810 1.00 62.50 197 ILE A CA 1
ATOM 1405 C C . ILE A 1 197 ? 1.484 -7.151 -18.427 1.00 62.50 197 ILE A C 1
ATOM 1407 O O . ILE A 1 197 ? 0.558 -7.623 -17.775 1.00 62.50 197 ILE A O 1
ATOM 1411 N N . GLY A 1 198 ? 1.336 -6.791 -19.708 1.00 65.00 198 GLY A N 1
ATOM 1412 C CA . GLY A 1 198 ? 0.075 -6.956 -20.439 1.00 65.00 198 GLY A CA 1
ATOM 1413 C C . GLY A 1 198 ? -0.388 -8.418 -20.541 1.00 65.00 198 GLY A C 1
ATOM 1414 O O . GLY A 1 198 ? -1.559 -8.703 -20.309 1.00 65.00 198 GLY A O 1
ATOM 1415 N N . GLN A 1 199 ? 0.520 -9.361 -20.825 1.00 68.56 199 GLN A N 1
ATOM 1416 C CA . GLN A 1 199 ? 0.215 -10.802 -20.857 1.00 68.56 199 GLN A CA 1
ATOM 1417 C C . GLN A 1 199 ? -0.116 -11.375 -19.473 1.00 68.56 199 GLN A C 1
ATOM 1419 O O . GLN A 1 199 ? -0.999 -12.218 -19.359 1.00 68.56 199 GLN A O 1
ATOM 1424 N N . VAL A 1 200 ? 0.564 -10.914 -18.424 1.00 75.31 200 VAL A N 1
ATOM 1425 C CA . VAL A 1 200 ? 0.335 -11.309 -17.030 1.00 75.31 200 VAL A CA 1
ATOM 1426 C C . VAL A 1 200 ? -1.035 -10.823 -16.573 1.00 75.31 200 VAL A C 1
ATOM 1428 O O . VAL A 1 200 ? -1.821 -11.625 -16.077 1.00 75.31 200 VAL A O 1
ATOM 1431 N N . ILE A 1 201 ? -1.367 -9.552 -16.820 1.00 78.31 201 ILE A N 1
ATOM 1432 C CA . ILE A 1 201 ? -2.692 -8.992 -16.521 1.00 78.31 201 ILE A CA 1
ATOM 1433 C C . ILE A 1 201 ? -3.767 -9.731 -17.327 1.00 78.31 201 ILE A C 1
ATOM 1435 O O . ILE A 1 201 ? -4.719 -10.241 -16.749 1.00 78.31 201 ILE A O 1
ATOM 1439 N N . SER A 1 202 ? -3.579 -9.902 -18.640 1.00 80.44 202 SER A N 1
ATOM 1440 C CA . SER A 1 202 ? -4.526 -10.642 -19.485 1.00 80.44 202 SER A CA 1
ATOM 1441 C C . SER A 1 202 ? -4.685 -12.109 -19.063 1.00 80.44 202 SER A C 1
ATOM 1443 O O . SER A 1 202 ? -5.771 -12.677 -19.203 1.00 80.44 202 SER A O 1
ATOM 1445 N N . GLY A 1 203 ? -3.619 -12.746 -18.577 1.00 82.00 203 GLY A N 1
ATOM 1446 C CA . GLY A 1 203 ? -3.641 -14.116 -18.070 1.00 82.00 203 GLY A CA 1
ATOM 1447 C C . GLY A 1 203 ? -4.406 -14.227 -16.754 1.00 82.00 203 GLY A C 1
ATOM 1448 O O . GLY A 1 203 ? -5.212 -15.145 -16.595 1.00 82.00 203 GLY A O 1
ATOM 1449 N N . ILE A 1 204 ? -4.215 -13.262 -15.850 1.00 84.12 204 ILE A N 1
ATOM 1450 C CA . ILE A 1 204 ? -4.988 -13.137 -14.609 1.00 84.12 204 ILE A CA 1
ATOM 1451 C C . ILE A 1 204 ? -6.468 -12.905 -14.930 1.00 84.12 204 ILE A C 1
ATOM 1453 O O . ILE A 1 204 ? -7.306 -13.651 -14.432 1.00 84.12 204 ILE A O 1
ATOM 1457 N N . ASP A 1 205 ? -6.796 -11.974 -15.827 1.00 84.38 205 ASP A N 1
ATOM 1458 C CA . ASP A 1 205 ? -8.175 -11.704 -16.257 1.00 84.38 205 ASP A CA 1
ATOM 1459 C C . ASP A 1 205 ? -8.854 -12.944 -16.844 1.00 84.38 205 ASP A C 1
ATOM 1461 O O . ASP A 1 205 ? -10.018 -13.228 -16.555 1.00 84.38 205 ASP A O 1
ATOM 1465 N N . THR A 1 206 ? -8.130 -13.696 -17.678 1.00 85.69 206 THR A N 1
ATOM 1466 C CA . THR A 1 206 ? -8.636 -14.932 -18.291 1.00 85.69 206 THR A CA 1
ATOM 1467 C C . THR A 1 206 ? -8.909 -15.994 -17.231 1.00 85.69 206 THR A C 1
ATOM 1469 O O . THR A 1 206 ? -9.945 -16.659 -17.276 1.00 85.69 206 THR A O 1
ATOM 1472 N N . TRP A 1 207 ? -8.013 -16.137 -16.251 1.00 87.19 207 TRP A N 1
ATOM 1473 C CA . TRP A 1 207 ? -8.205 -17.062 -15.139 1.00 87.19 207 TRP A CA 1
ATOM 1474 C C . TRP A 1 207 ? -9.386 -16.652 -14.251 1.00 87.19 207 TRP A C 1
ATOM 1476 O O . TRP A 1 207 ? -10.228 -17.495 -13.940 1.00 87.19 207 TRP A O 1
ATOM 1486 N N . LEU A 1 208 ? -9.486 -15.364 -13.904 1.00 83.69 208 LEU A N 1
ATOM 1487 C CA . LEU A 1 208 ? -10.575 -14.802 -13.104 1.00 83.69 208 LEU A CA 1
ATOM 1488 C C . LEU A 1 208 ? -11.931 -15.052 -13.777 1.00 83.69 208 LEU A C 1
ATOM 1490 O O . LEU A 1 208 ? -12.820 -15.641 -13.161 1.00 83.69 208 LEU A O 1
ATOM 1494 N N . LYS A 1 209 ? -12.054 -14.733 -15.073 1.00 84.31 209 LYS A N 1
ATOM 1495 C CA . LYS A 1 209 ? -13.252 -15.038 -15.875 1.00 84.31 209 LYS A CA 1
ATOM 1496 C C . LYS A 1 209 ? -13.558 -16.535 -15.905 1.00 84.31 209 LYS A C 1
ATOM 1498 O O . LYS A 1 209 ? -14.709 -16.925 -15.746 1.00 84.31 209 LYS A O 1
ATOM 1503 N N . GLY A 1 210 ? -12.536 -17.384 -16.043 1.00 83.06 210 GLY A N 1
ATOM 1504 C CA . GLY A 1 210 ? -12.676 -18.844 -15.993 1.00 83.06 210 GLY A CA 1
ATOM 1505 C C . GLY A 1 210 ? -13.150 -19.394 -14.639 1.00 83.06 210 GLY A C 1
ATOM 1506 O O . GLY A 1 210 ? -13.578 -20.546 -14.560 1.00 83.06 210 GLY A O 1
ATOM 1507 N N . LYS A 1 211 ? -13.097 -18.583 -13.577 1.00 82.94 211 LYS A N 1
ATOM 1508 C CA . LYS A 1 211 ? -13.637 -18.874 -12.242 1.00 82.94 211 LYS A CA 1
ATOM 1509 C C . LYS A 1 211 ? -14.919 -18.092 -11.922 1.00 82.94 211 LYS A C 1
ATOM 1511 O O . LYS A 1 211 ? -15.373 -18.140 -10.784 1.00 82.94 211 LYS A O 1
ATOM 1516 N N . ASN A 1 212 ? -15.525 -17.440 -12.920 1.00 84.25 212 ASN A N 1
ATOM 1517 C CA . ASN A 1 212 ? -16.698 -16.567 -12.793 1.00 84.25 212 ASN A CA 1
ATOM 1518 C C . ASN A 1 212 ? -16.483 -15.327 -11.903 1.00 84.25 212 ASN A C 1
ATOM 1520 O O . ASN A 1 212 ? -17.438 -14.814 -11.323 1.00 84.25 212 ASN A O 1
ATOM 1524 N N . TYR A 1 213 ? -15.253 -14.818 -11.817 1.00 81.94 213 TYR A N 1
ATOM 1525 C CA . TYR A 1 213 ? -14.980 -13.496 -11.250 1.00 81.94 213 TYR A CA 1
ATOM 1526 C C . TYR A 1 213 ? -15.037 -12.409 -12.323 1.00 81.94 213 TYR A C 1
ATOM 1528 O O . TYR A 1 213 ? -14.658 -12.644 -13.473 1.00 81.94 213 TYR A O 1
ATOM 1536 N N . ASP A 1 214 ? -15.448 -11.202 -11.930 1.00 83.06 214 ASP A N 1
ATOM 1537 C CA . ASP A 1 214 ? -15.320 -9.996 -12.747 1.00 83.06 214 ASP A CA 1
ATOM 1538 C C . ASP A 1 214 ? -13.927 -9.377 -12.536 1.00 83.06 214 ASP A C 1
ATOM 1540 O O . ASP A 1 214 ? -13.645 -8.893 -11.443 1.00 83.06 214 ASP A O 1
ATOM 1544 N N . PRO A 1 215 ? -13.033 -9.357 -13.541 1.00 80.06 215 PRO A N 1
ATOM 1545 C CA . PRO A 1 215 ? -11.689 -8.813 -13.359 1.00 80.06 215 PRO A CA 1
ATOM 1546 C C . PRO A 1 215 ? -11.658 -7.315 -13.044 1.00 80.06 215 PRO A C 1
ATOM 1548 O O . PRO A 1 215 ? -10.701 -6.849 -12.435 1.00 80.06 215 PRO A O 1
ATOM 1551 N N . SER A 1 216 ? -12.701 -6.557 -13.403 1.00 80.81 216 SER A N 1
ATOM 1552 C CA . SER A 1 216 ? -12.775 -5.123 -13.091 1.00 80.81 216 SER A CA 1
ATOM 1553 C C . SER A 1 216 ? -12.901 -4.845 -11.589 1.00 80.81 216 SER A C 1
ATOM 1555 O O . SER A 1 216 ? -12.575 -3.752 -11.124 1.00 80.81 216 SER A O 1
ATOM 1557 N N . THR A 1 217 ? -13.307 -5.851 -10.809 1.00 80.88 217 THR A N 1
ATOM 1558 C CA . THR A 1 217 ? -13.357 -5.784 -9.349 1.00 80.88 217 THR A CA 1
ATOM 1559 C C . THR A 1 217 ? -12.062 -6.259 -8.705 1.00 80.88 217 THR A C 1
ATOM 1561 O O . THR A 1 217 ? -12.081 -6.554 -7.516 1.00 80.88 217 THR A O 1
ATOM 1564 N N . PHE A 1 218 ? -10.965 -6.399 -9.453 1.00 80.69 218 PHE A N 1
ATOM 1565 C CA . PHE A 1 218 ? -9.660 -6.792 -8.929 1.00 80.69 218 PHE A CA 1
ATOM 1566 C C . PHE A 1 218 ? -8.591 -5.771 -9.302 1.00 80.69 218 PHE A C 1
ATOM 1568 O O . PHE A 1 218 ? -8.518 -5.273 -10.421 1.00 80.69 218 PHE A O 1
ATOM 1575 N N . THR A 1 219 ? -7.709 -5.506 -8.348 1.00 79.56 219 THR A N 1
ATOM 1576 C CA . THR A 1 219 ? -6.464 -4.781 -8.564 1.00 79.56 219 THR A CA 1
ATOM 1577 C C . THR A 1 219 ? -5.345 -5.793 -8.763 1.00 79.56 219 THR A C 1
ATOM 1579 O O . THR A 1 219 ? -5.087 -6.636 -7.899 1.00 79.56 219 THR A O 1
ATOM 1582 N N . VAL A 1 220 ? -4.680 -5.713 -9.914 1.00 79.25 220 VAL A N 1
ATOM 1583 C CA . VAL A 1 220 ? -3.599 -6.623 -10.301 1.00 79.25 220 VAL A CA 1
ATOM 1584 C C . VAL A 1 220 ? -2.252 -5.921 -10.177 1.00 79.25 220 VAL A C 1
ATOM 1586 O O . VAL A 1 220 ? -2.078 -4.806 -10.664 1.00 79.25 220 VAL A O 1
ATOM 1589 N N . GLY A 1 221 ? -1.279 -6.586 -9.556 1.00 68.62 221 GLY A N 1
ATOM 1590 C CA . GLY A 1 221 ? 0.075 -6.064 -9.392 1.00 68.62 221 GLY A CA 1
ATOM 1591 C C . GLY A 1 221 ? 1.140 -7.129 -9.613 1.00 68.62 221 GLY A C 1
ATOM 1592 O O . GLY A 1 221 ? 0.982 -8.275 -9.205 1.00 68.62 221 GLY A O 1
ATOM 1593 N N . VAL A 1 222 ? 2.255 -6.753 -10.237 1.00 73.75 222 VAL A N 1
ATOM 1594 C CA . VAL A 1 222 ? 3.454 -7.598 -10.305 1.00 73.75 222 VAL A CA 1
ATOM 1595 C C . VAL A 1 222 ? 4.269 -7.383 -9.032 1.00 73.75 222 VAL A C 1
ATOM 1597 O O . VAL A 1 222 ? 4.628 -6.254 -8.712 1.00 73.75 222 VAL A O 1
ATOM 1600 N N . THR A 1 223 ? 4.552 -8.458 -8.299 1.00 64.50 223 THR A N 1
ATOM 1601 C CA . THR A 1 223 ? 5.244 -8.408 -7.001 1.00 64.50 223 THR A CA 1
ATOM 1602 C C . THR A 1 223 ? 6.704 -8.824 -7.086 1.00 64.50 223 THR A C 1
ATOM 1604 O O . THR A 1 223 ? 7.515 -8.382 -6.275 1.00 64.50 22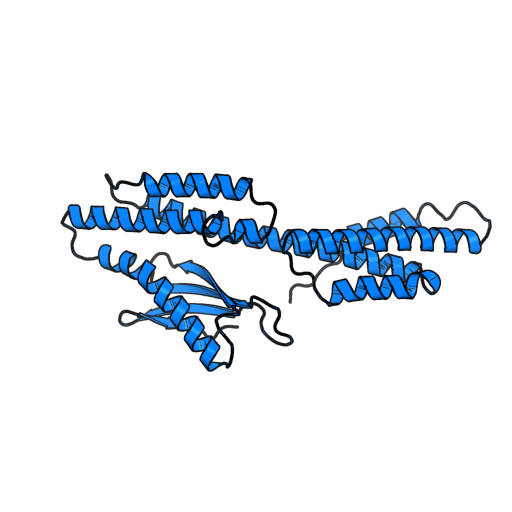3 THR A O 1
ATOM 1607 N N . LYS A 1 224 ? 7.067 -9.669 -8.056 1.00 66.00 224 LYS A N 1
ATOM 1608 C CA . LYS A 1 224 ? 8.448 -10.120 -8.244 1.00 66.00 224 LYS A CA 1
ATOM 1609 C C . LYS A 1 224 ? 8.713 -10.475 -9.699 1.00 66.00 224 LYS A C 1
ATOM 1611 O O . LYS A 1 224 ? 7.862 -11.057 -10.360 1.00 66.00 224 LYS A O 1
ATOM 1616 N N . VAL A 1 225 ? 9.923 -10.195 -10.165 1.00 61.06 225 VAL A N 1
ATOM 1617 C CA . VAL A 1 225 ? 10.466 -10.717 -11.425 1.00 61.06 225 VAL A CA 1
ATOM 1618 C C . VAL A 1 225 ? 11.784 -11.414 -11.091 1.00 61.06 225 VAL A C 1
ATOM 1620 O O . VAL A 1 225 ? 12.547 -10.916 -10.259 1.00 61.06 225 VAL A O 1
ATOM 1623 N N . SER A 1 226 ? 12.024 -12.603 -11.642 1.00 55.66 226 SER A N 1
ATOM 1624 C CA . SER A 1 226 ? 13.290 -13.314 -11.455 1.00 55.66 226 SER A CA 1
ATOM 1625 C C . SER A 1 226 ? 14.449 -12.569 -12.125 1.00 55.66 226 SER A C 1
ATOM 1627 O O . SER A 1 226 ? 14.248 -11.795 -13.057 1.00 55.66 226 SER A O 1
ATOM 1629 N N . GLN A 1 227 ? 15.676 -12.793 -11.643 1.00 43.44 227 GLN A N 1
ATOM 1630 C CA . GLN A 1 227 ? 16.877 -12.122 -12.167 1.00 43.44 227 GLN A CA 1
ATOM 1631 C C . GLN A 1 227 ? 17.130 -12.394 -13.655 1.00 43.44 227 GLN A C 1
ATOM 1633 O O . GLN A 1 227 ? 17.681 -11.543 -14.340 1.00 43.44 227 GLN A O 1
ATOM 1638 N N . ASP A 1 228 ? 16.730 -13.568 -14.134 1.00 46.94 228 ASP A N 1
ATOM 1639 C CA . ASP A 1 228 ? 16.816 -14.008 -15.529 1.00 46.94 228 ASP A CA 1
ATOM 1640 C C . ASP A 1 228 ? 15.547 -13.677 -16.338 1.00 46.94 228 ASP A C 1
ATOM 1642 O O . ASP A 1 228 ? 15.394 -14.146 -17.460 1.00 46.94 228 ASP A O 1
ATOM 1646 N N . GLY A 1 229 ? 14.584 -12.957 -15.748 1.00 53.19 229 GLY A N 1
ATOM 1647 C CA . GLY A 1 229 ? 13.320 -12.595 -16.390 1.00 53.19 229 GLY A CA 1
ATOM 1648 C C . GLY A 1 229 ? 12.410 -13.775 -16.750 1.00 53.19 229 GLY A C 1
ATOM 1649 O O . GLY A 1 229 ? 11.357 -13.560 -17.340 1.00 53.19 229 GLY A O 1
ATOM 1650 N N . SER A 1 230 ? 12.767 -15.014 -16.402 1.00 59.44 230 SER A N 1
ATOM 1651 C CA . SER A 1 230 ? 12.030 -16.220 -16.801 1.00 59.44 230 SER A CA 1
ATOM 1652 C C . SER A 1 230 ? 10.760 -16.462 -15.984 1.00 59.44 230 SER A C 1
ATOM 1654 O O . SER A 1 230 ? 9.879 -17.215 -16.410 1.00 59.44 230 SER A O 1
ATOM 1656 N N . THR A 1 231 ? 10.637 -15.830 -14.814 1.00 67.56 231 THR A N 1
ATOM 1657 C CA . THR A 1 231 ? 9.492 -15.971 -13.912 1.00 67.56 231 THR A CA 1
ATOM 1658 C C . THR A 1 231 ? 8.998 -14.628 -13.384 1.00 67.56 231 THR A C 1
ATOM 1660 O O . THR A 1 231 ? 9.775 -13.771 -12.968 1.00 67.56 231 THR A O 1
ATOM 1663 N N . ILE A 1 232 ? 7.674 -14.464 -13.360 1.00 74.12 232 ILE A N 1
ATOM 1664 C CA . ILE A 1 232 ? 6.984 -13.303 -12.792 1.00 74.12 232 ILE A CA 1
ATOM 1665 C C . ILE A 1 232 ? 6.031 -13.792 -11.705 1.00 74.12 232 ILE A C 1
ATOM 1667 O O . ILE A 1 232 ? 5.224 -14.690 -11.933 1.00 74.12 232 ILE A O 1
ATOM 1671 N N . THR A 1 233 ? 6.102 -13.193 -10.523 1.00 77.00 233 THR A N 1
ATOM 1672 C CA . THR A 1 233 ? 5.075 -13.321 -9.490 1.00 77.00 233 THR A CA 1
ATOM 1673 C C . THR A 1 233 ? 4.165 -12.107 -9.562 1.00 77.00 233 THR A C 1
ATOM 1675 O O . THR A 1 233 ? 4.634 -10.968 -9.564 1.00 77.00 233 THR A O 1
ATOM 1678 N N . ALA A 1 234 ? 2.865 -12.353 -9.625 1.00 79.44 234 ALA A N 1
ATOM 1679 C CA . ALA A 1 234 ? 1.840 -11.326 -9.642 1.00 79.44 234 ALA A CA 1
ATOM 1680 C C . ALA A 1 234 ? 0.733 -11.674 -8.651 1.00 79.44 234 ALA A C 1
ATOM 1682 O O . ALA A 1 234 ? 0.575 -12.827 -8.254 1.00 79.44 234 ALA A O 1
ATOM 1683 N N . VAL A 1 235 ? -0.024 -10.671 -8.238 1.00 82.31 235 VAL A N 1
ATOM 1684 C CA . VAL A 1 235 ? -1.148 -10.814 -7.321 1.00 82.31 235 VAL A CA 1
ATOM 1685 C C . VAL A 1 235 ? -2.382 -10.157 -7.912 1.00 82.31 235 VAL A C 1
ATOM 1687 O O . VAL A 1 235 ? -2.273 -9.122 -8.568 1.00 82.31 235 VAL A O 1
ATOM 1690 N N . ALA A 1 236 ? -3.543 -10.752 -7.663 1.00 82.12 236 ALA A N 1
ATOM 1691 C CA . ALA A 1 236 ? -4.836 -10.117 -7.873 1.00 82.12 236 ALA A CA 1
ATOM 1692 C C . ALA A 1 236 ? -5.549 -10.034 -6.526 1.00 82.12 236 ALA A C 1
ATOM 1694 O O . ALA A 1 236 ? -5.844 -11.061 -5.910 1.00 82.12 236 ALA A O 1
ATOM 1695 N N . ALA A 1 237 ? -5.801 -8.815 -6.069 1.00 81.44 237 ALA A N 1
ATOM 1696 C CA . ALA A 1 237 ? -6.564 -8.548 -4.860 1.00 81.44 237 ALA A CA 1
ATOM 1697 C C . ALA A 1 237 ? -7.927 -7.977 -5.265 1.00 81.44 237 ALA A C 1
ATOM 1699 O O . ALA A 1 237 ? -7.963 -7.069 -6.096 1.00 81.44 237 ALA A O 1
ATOM 1700 N N . PRO A 1 238 ? -9.047 -8.490 -4.742 1.00 81.19 238 PRO A N 1
ATOM 1701 C CA . PRO A 1 238 ? -10.341 -7.930 -5.044 1.00 81.19 238 PRO A CA 1
ATOM 1702 C C . PRO A 1 238 ? -10.441 -6.525 -4.437 1.00 81.19 238 PRO A C 1
ATOM 1704 O O . PRO A 1 238 ? -9.995 -6.261 -3.323 1.00 81.19 238 PRO A O 1
ATOM 1707 N N . SER A 1 239 ? -11.047 -5.615 -5.186 1.00 72.75 239 SER A N 1
ATOM 1708 C CA . SER A 1 239 ? -11.317 -4.229 -4.808 1.00 72.75 239 SER A CA 1
ATOM 1709 C C . SER A 1 239 ? -12.378 -4.121 -3.703 1.00 72.75 239 SER A C 1
ATOM 1711 O O . SER A 1 239 ? -12.602 -3.030 -3.186 1.00 72.75 239 SER A O 1
ATOM 1713 N N . GLN A 1 240 ? -13.052 -5.231 -3.374 1.00 64.50 240 GLN A N 1
ATOM 1714 C CA . GLN A 1 240 ? -14.024 -5.400 -2.290 1.00 64.50 240 GLN A CA 1
ATOM 1715 C C . GLN A 1 240 ? -13.908 -6.828 -1.712 1.00 64.50 240 GLN A C 1
ATOM 1717 O O . GLN A 1 240 ? -13.630 -7.754 -2.472 1.00 64.50 240 GLN A O 1
ATOM 1722 N N . PRO A 1 241 ? -14.158 -7.063 -0.412 1.00 59.12 241 PRO A N 1
ATOM 1723 C CA . PRO A 1 241 ? -14.061 -8.394 0.182 1.00 59.12 241 PRO A CA 1
ATOM 1724 C C . PRO A 1 241 ? -15.015 -9.385 -0.468 1.00 59.12 241 PRO A C 1
ATOM 1726 O O . PRO A 1 241 ? -16.194 -9.092 -0.661 1.00 59.12 241 PRO A O 1
ATOM 1729 N N . MET A 1 242 ? -14.520 -10.596 -0.715 1.00 67.62 242 MET A N 1
ATOM 1730 C CA . MET A 1 242 ? -15.341 -11.719 -1.162 1.00 67.62 242 MET A CA 1
ATOM 1731 C C . MET A 1 242 ? -15.516 -12.720 -0.010 1.00 67.62 242 MET A C 1
ATOM 1733 O O . MET A 1 242 ? -14.560 -13.417 0.346 1.00 67.62 242 MET A O 1
ATOM 1737 N N . PRO A 1 243 ? -16.709 -12.796 0.615 1.00 62.91 243 PRO A N 1
ATOM 1738 C CA . PRO A 1 243 ? -16.961 -13.721 1.713 1.00 62.91 243 PRO A CA 1
ATOM 1739 C C . PRO A 1 243 ? -16.686 -15.174 1.308 1.00 62.91 243 PRO A C 1
ATOM 1741 O O . PRO A 1 243 ? -17.172 -15.652 0.285 1.00 62.91 243 PRO A O 1
ATOM 1744 N N . GLY A 1 244 ? -15.910 -15.886 2.131 1.00 62.94 244 GLY A N 1
ATOM 1745 C CA . GLY A 1 244 ? -15.610 -17.308 1.932 1.00 62.94 244 GLY A CA 1
ATOM 1746 C C . GLY A 1 244 ? -14.539 -17.619 0.882 1.00 62.94 244 GLY A C 1
ATOM 1747 O O . GLY A 1 244 ? -14.395 -18.784 0.515 1.00 62.94 244 GLY A O 1
ATOM 1748 N N . GLN A 1 245 ? -13.789 -16.622 0.400 1.00 60.44 245 GLN A N 1
ATOM 1749 C CA . GLN A 1 245 ? -12.797 -16.803 -0.664 1.00 60.44 245 GLN A CA 1
ATOM 1750 C C . GLN A 1 245 ? -11.442 -16.130 -0.374 1.00 60.44 245 GLN A C 1
ATOM 1752 O O . GLN A 1 245 ? -11.358 -15.288 0.526 1.00 60.44 245 GLN A O 1
ATOM 1757 N N . PRO A 1 246 ? -10.357 -16.515 -1.085 1.00 61.34 246 PRO A N 1
ATOM 1758 C CA . PRO A 1 246 ? -9.038 -15.912 -0.903 1.00 61.34 246 PRO A CA 1
ATOM 1759 C C . PRO A 1 246 ? -9.058 -14.409 -1.204 1.00 61.34 246 PRO A C 1
ATOM 1761 O O . PRO A 1 246 ? -9.499 -13.984 -2.267 1.00 61.34 246 PRO A O 1
ATOM 1764 N N . GLN A 1 247 ? -8.547 -13.605 -0.268 1.00 70.19 247 GLN A N 1
ATOM 1765 C CA . GLN A 1 247 ? -8.481 -12.141 -0.396 1.00 70.19 247 GLN A CA 1
ATOM 1766 C C . GLN A 1 247 ? -7.339 -11.670 -1.302 1.00 70.19 247 GLN A C 1
ATOM 1768 O O . GLN A 1 247 ? -7.274 -10.505 -1.664 1.00 70.19 247 GLN A O 1
ATOM 1773 N N . VAL A 1 248 ? -6.401 -12.549 -1.648 1.00 76.50 248 VAL A N 1
ATOM 1774 C CA . VAL A 1 248 ? -5.330 -12.260 -2.601 1.00 76.50 248 VAL A CA 1
ATOM 1775 C C . VAL A 1 248 ? -5.005 -13.552 -3.326 1.00 76.50 248 VAL A C 1
ATOM 1777 O O . VAL A 1 248 ? -4.574 -14.514 -2.698 1.00 76.50 248 VAL A O 1
ATOM 1780 N N . PHE A 1 249 ? -5.168 -13.558 -4.643 1.00 81.75 249 PHE A N 1
ATOM 1781 C CA . PHE A 1 249 ? -4.721 -14.655 -5.490 1.00 81.75 249 PHE A CA 1
ATOM 1782 C C . PHE A 1 249 ? -3.279 -14.397 -5.909 1.00 81.75 249 PHE A C 1
ATOM 1784 O O . PHE A 1 249 ? -2.983 -13.355 -6.495 1.00 81.75 249 PHE A O 1
ATOM 1791 N N . THR A 1 250 ? -2.378 -15.336 -5.621 1.00 80.94 250 THR A N 1
ATOM 1792 C CA . THR A 1 250 ? -0.971 -15.231 -6.036 1.00 80.94 250 THR A CA 1
ATOM 1793 C C . THR A 1 250 ? -0.712 -16.094 -7.261 1.00 80.94 250 THR A C 1
ATOM 1795 O O . THR A 1 250 ? -0.928 -17.302 -7.239 1.00 80.94 250 THR A O 1
ATOM 1798 N N . PHE A 1 251 ? -0.191 -15.485 -8.317 1.00 83.50 251 PHE A N 1
ATOM 1799 C CA . PHE A 1 251 ? 0.116 -16.131 -9.582 1.00 83.50 251 PHE A CA 1
ATOM 1800 C C . PHE A 1 251 ? 1.620 -16.188 -9.790 1.00 83.50 251 PHE A C 1
ATOM 1802 O O . PHE A 1 251 ? 2.329 -15.202 -9.584 1.00 83.50 251 PHE A O 1
ATOM 1809 N N . ILE A 1 252 ? 2.096 -17.334 -10.265 1.00 83.69 252 ILE A N 1
ATOM 1810 C CA . ILE A 1 252 ? 3.442 -17.468 -10.810 1.00 83.69 252 ILE A CA 1
ATOM 1811 C C . ILE A 1 252 ? 3.289 -17.720 -12.300 1.00 83.69 252 ILE A C 1
ATOM 1813 O O . ILE A 1 252 ? 2.630 -18.672 -12.725 1.00 83.69 252 ILE A O 1
ATOM 1817 N N . PHE A 1 253 ? 3.895 -16.843 -13.084 1.00 81.81 253 PHE A N 1
ATOM 1818 C CA . PHE A 1 253 ? 4.015 -16.982 -14.515 1.00 81.81 253 PHE A CA 1
ATOM 1819 C C . PHE A 1 253 ? 5.434 -17.405 -14.862 1.00 81.81 253 PHE A C 1
ATOM 1821 O O . PHE A 1 253 ? 6.395 -16.841 -14.342 1.00 81.81 253 PHE A O 1
ATOM 1828 N N . THR A 1 254 ? 5.569 -18.354 -15.780 1.00 76.94 254 THR A N 1
ATOM 1829 C CA . THR A 1 254 ? 6.859 -18.731 -16.364 1.00 76.94 254 THR A CA 1
ATOM 1830 C C . THR A 1 254 ? 6.839 -18.438 -17.852 1.00 76.94 254 THR A C 1
ATOM 1832 O O . THR A 1 254 ? 5.856 -18.737 -18.534 1.00 76.94 254 THR A O 1
ATOM 1835 N N . TYR A 1 255 ? 7.932 -17.888 -18.361 1.00 64.06 255 TYR A N 1
ATOM 1836 C CA . TYR A 1 255 ? 8.115 -17.660 -19.781 1.00 64.06 255 TYR A CA 1
ATOM 1837 C C . TYR A 1 255 ? 8.352 -18.988 -20.511 1.00 64.06 255 TYR A C 1
ATOM 1839 O O . TYR A 1 255 ? 9.315 -19.705 -20.229 1.00 64.06 255 TYR A O 1
ATOM 1847 N N . LYS A 1 256 ? 7.462 -19.346 -21.441 1.00 61.84 256 LYS A N 1
ATOM 1848 C CA . LYS A 1 256 ? 7.573 -20.538 -22.293 1.00 61.84 256 LYS A CA 1
ATOM 1849 C C . LYS A 1 256 ? 7.137 -20.201 -23.714 1.00 61.84 256 LYS A C 1
ATOM 1851 O O . LYS A 1 256 ? 6.101 -19.577 -23.914 1.00 61.84 256 LYS A O 1
ATOM 1856 N N . ASN A 1 257 ? 7.905 -20.653 -24.706 1.00 62.41 257 ASN A N 1
ATOM 1857 C CA . ASN A 1 257 ? 7.564 -20.546 -26.132 1.00 62.41 257 ASN A CA 1
ATOM 1858 C C . ASN A 1 257 ? 7.154 -19.129 -26.592 1.00 62.41 257 ASN A C 1
ATOM 1860 O O . ASN A 1 257 ? 6.260 -18.984 -27.421 1.00 62.41 257 ASN A O 1
ATOM 1864 N N . GLY A 1 258 ? 7.785 -18.079 -26.057 1.00 50.53 258 GLY A N 1
ATOM 1865 C CA . GLY A 1 258 ? 7.484 -16.699 -26.454 1.00 50.53 258 GLY A CA 1
ATOM 1866 C C . GLY A 1 258 ? 6.399 -15.986 -25.635 1.00 50.53 258 GLY A C 1
ATOM 1867 O O . GLY A 1 258 ? 6.055 -14.853 -25.970 1.00 50.53 258 GLY A O 1
ATOM 1868 N N . GLN A 1 259 ? 5.833 -16.615 -24.595 1.00 60.03 259 GLN A N 1
ATOM 1869 C CA . GLN A 1 259 ? 4.739 -16.052 -23.787 1.00 60.03 259 GLN A CA 1
ATOM 1870 C C . GLN A 1 259 ? 4.866 -16.395 -22.295 1.00 60.03 259 GLN A C 1
ATOM 1872 O O . GLN A 1 259 ? 5.453 -17.413 -21.929 1.00 60.03 259 GLN A O 1
ATOM 1877 N N . PHE A 1 260 ? 4.280 -15.570 -21.422 1.00 70.88 260 PHE A N 1
ATOM 1878 C CA . PHE A 1 260 ? 4.117 -15.908 -20.002 1.00 70.88 260 PHE A CA 1
ATOM 1879 C C . PHE A 1 260 ? 2.873 -16.759 -19.780 1.00 70.88 260 PHE A C 1
ATOM 1881 O O . PHE A 1 260 ? 1.764 -16.371 -20.139 1.00 70.88 260 PHE A O 1
ATOM 1888 N N . VAL A 1 261 ? 3.060 -17.909 -19.138 1.00 75.94 261 VAL A N 1
ATOM 1889 C CA . VAL A 1 261 ? 1.991 -18.870 -18.845 1.00 75.94 261 VAL A CA 1
ATOM 1890 C C . VAL A 1 261 ? 1.885 -19.064 -17.339 1.00 75.94 261 VAL A C 1
ATOM 1892 O O . VAL A 1 261 ? 2.912 -19.175 -16.670 1.00 75.94 261 VAL A O 1
ATOM 1895 N N . ILE A 1 262 ? 0.663 -19.135 -16.805 1.00 82.81 262 ILE A N 1
ATOM 1896 C CA . ILE A 1 262 ? 0.426 -19.449 -15.388 1.00 82.81 262 ILE A CA 1
ATOM 1897 C C . ILE A 1 262 ? 0.916 -20.877 -15.128 1.00 82.81 262 ILE A C 1
ATOM 1899 O O . ILE A 1 262 ? 0.406 -21.829 -15.721 1.00 82.81 262 ILE A O 1
ATOM 1903 N N . THR A 1 263 ? 1.914 -21.035 -14.262 1.00 73.38 263 THR A N 1
ATOM 1904 C CA . THR A 1 263 ? 2.549 -22.334 -13.980 1.00 73.38 263 THR A CA 1
ATOM 1905 C C . THR A 1 263 ? 2.205 -22.909 -12.615 1.00 73.38 263 THR A C 1
ATOM 1907 O O . THR A 1 263 ? 2.400 -24.105 -12.404 1.00 73.38 263 THR A O 1
ATOM 1910 N N . SER A 1 264 ? 1.618 -22.116 -11.720 1.00 63.25 264 SER A N 1
ATOM 1911 C CA . SER A 1 264 ? 1.023 -22.605 -10.476 1.00 63.25 264 SER A CA 1
ATOM 1912 C C . SER A 1 264 ? -0.404 -22.091 -10.330 1.00 63.25 264 SER A C 1
ATOM 1914 O O . SER A 1 264 ? -0.659 -20.905 -10.541 1.00 63.25 264 SER A O 1
ATOM 1916 N N . SER A 1 265 ? -1.331 -22.973 -9.942 1.00 53.53 265 SER A N 1
ATOM 1917 C CA . SER A 1 265 ? -2.679 -22.541 -9.554 1.00 53.53 265 SER A CA 1
ATOM 1918 C C . SER A 1 265 ? -2.580 -21.605 -8.344 1.00 53.53 265 SER A C 1
ATOM 1920 O O . SER A 1 265 ? -1.819 -21.923 -7.425 1.00 53.53 265 SER A O 1
ATOM 1922 N N . PRO A 1 266 ? -3.301 -20.472 -8.338 1.00 56.81 266 PRO A N 1
ATOM 1923 C CA . PRO A 1 266 ? -3.266 -19.543 -7.217 1.00 56.81 266 PRO A CA 1
ATOM 1924 C C . PRO A 1 266 ? -3.838 -20.207 -5.960 1.00 56.81 266 PRO A C 1
ATOM 1926 O O . PRO A 1 266 ? -4.857 -20.899 -6.035 1.00 56.81 266 PRO A O 1
ATOM 1929 N N . GLN A 1 267 ? -3.136 -20.033 -4.836 1.00 53.81 267 GLN A N 1
ATOM 1930 C CA . GLN A 1 267 ? -3.623 -20.393 -3.498 1.00 53.81 267 GLN A CA 1
ATOM 1931 C C . GLN A 1 267 ? -4.513 -19.291 -2.934 1.00 53.81 267 GLN A C 1
ATOM 1933 O O . GLN A 1 267 ? -4.212 -18.111 -3.226 1.00 53.81 267 GLN A O 1
#

=== Feature glossary ===
Feature key, reading from the visual/contextual features back to the raw sequence:

Rendered structure images. Structure images are PyMOL renders from six orthogonal camera directions. Cartoon representation draws helices as coils and strands as arrows; sticks shows the backbone as bonds; surface shows the solvent-excluded envelope. Rainbow coloring maps sequence position to hue (blue→red, N→C); chain coloring assigns a distinct color per polypeptide.

Contact-map, Ramachandran, and PAE plots. Three diagnostic plots accompany the record. The Cα contact map visualizes the tertiary structure as a 2D adjacency matrix (8 Å cutoff, sequence-local contacts suppressed). The Ramachandran plot shows the distribution of backbone (φ, ψ) torsions, with points in the α and β basins reflecting secondary structure content. The PAE plot shows AlphaFold's inter-residue confidence as a color matrix.

InterPro / GO / CATH / organism. The annotation block draws on four external resources. InterPro: which protein families and domains the sequence belongs to. GO: standardized terms for what the protein does, what process it participates in, and where in the cell it acts. CATH: which structural fold it has in the CATH hierarchy. Organism: the species of origin.

Nearest PDB structures. Structural nearest neighbors (via Foldseek easy-search vs the PDB). Reported per hit: target PDB id, E-value, and alignment TM-score. A TM-score above ~0.5 is the conventional threshold for 'same fold'.

Predicted aligned error. Predicted aligned error is AlphaFold's pairwise confidence. Unlike pLDDT (per-residue), PAE is per-residue-pair and captures whether two parts of the structure are correctly placed relative to each other. Units are ångströms of expected positional error.

Solvent-accessible surface area. SASA measures how much of the protein is reachable by solvent. It is computed by rolling a water-sized probe over the atomic surface and summing the exposed area (Å²). Per-residue SASA distinguishes core (buried, low SASA) from surface (exposed, high SASA) residues; total SASA is a whole-molecule size measure.

B-factor. Crystallographic B-factors measure how much each atom's electron density is smeared out, in Å². They rise in mobile loops and surface residues and fall in the buried interior. In AlphaFold models this column is repurposed to hold pLDDT instead.

pLDDT. For AlphaFold models, the B-factor field carries pLDDT — the model's own estimate of local accuracy on a 0–100 scale. Regions with pLDDT<50 should be treated as essentially unmodeled; they often correspond to intrinsically disordered segments.

Backbone torsions (φ/ψ). φ (phi) and ψ (psi) are the two rotatable backbone dihedrals per residue: φ is the C(i-1)–N–Cα–C torsion, ψ is the N–Cα–C–N(i+1) torsion, both in degrees on (−180°, 180°]. α-helical residues cluster near (−60°, −45°); β-strand residues near (−120°, +130°). A Ramachandran plot is simply a scatter of (φ, ψ) for every residue.

Radius of gyration, Cα contacts, bounding box. Radius of gyration (Rg) is the root-mean-square distance of Cα atoms f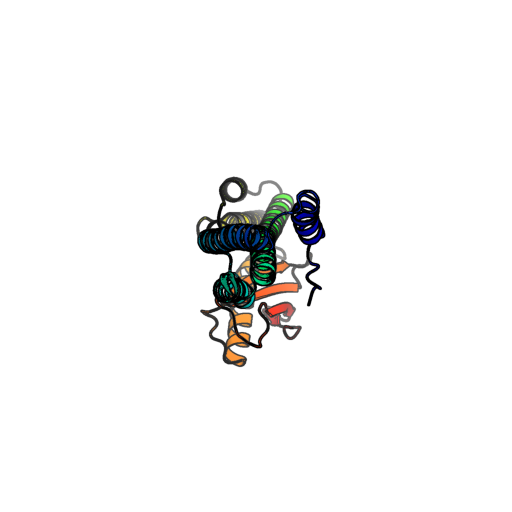rom their centroid — a single number for overall size and compactness. A globular domain of N residues has Rg ≈ 2.2·N^0.38 Å; an extended or disordered chain has a much larger Rg. The Cα contact count is the number of residue pairs whose Cα atoms are within 8 Å and are more than four positions apart in sequence — a standard proxy for tertiary packing density. The bounding box is the smallest axis-aligned box enclosing all Cα atoms.

Secondary structure (3-state, P-SEA). Three-state secondary structure (P-SEA) collapses the eight DSSP classes into helix (a), strand (b), and coil (c). P-SEA assigns these from Cα geometry alone — distances and angles — without requiring backbone oxygens, so it works on any Cα trace.

Secondary structure (8-state, DSSP). Secondary structure is the local, repeating backbone conformation. DSSP classifies it into eight states by reading the hydrogen-bond network: three helix types (H, G, I), two β types (E, B), two non-regular types (T, S), and unstructured coil (-).

Foldseek 3Di. The Foldseek 3Di string encodes local tertiary geometry as a 20-letter alphabet — one character per residue — derived from the relative positions of nearby Cα atoms. Unlike the amino-acid sequence, 3Di is a direct function of the 3D structure, so two proteins with the same fold have similar 3Di strings even at low sequence identity.

mmCIF coordinates. Structure coordinates are given as an mmCIF _atom_site loop: one row per atom with element, residue name, chain id, sequence number, and x/y/z position in Å. Only the four main-chain atoms per residue are included here; side chains are omitted to keep the record compact.

Sequence. This is the polypeptide sequence — one letter per residue, N-terminus first. Length ranges from a few dozen residues for small domains to over a thousand for large multi-domain proteins.